Protein AF-A0A820I1Z6-F1 (afdb_monomer_lite)

Secondary structure (DSSP, 8-state):
---TTS-S-STT--TTB--HHHHHTS-HHHHHHHTTT-B-HHHHIIIIIII---SBTTB-----HHHHHHHHHHHHHHHHHHTT-HHHHHHHHHHHHHHHHHHHHHHHHHHHTSTTHHHHHIIIII---TTGGGSHHHHHHHHHHHHHHTTTTSSHHHHHHHTS-TTS-HHHHHHHHHHHHHHHHHHH-

Foldseek 3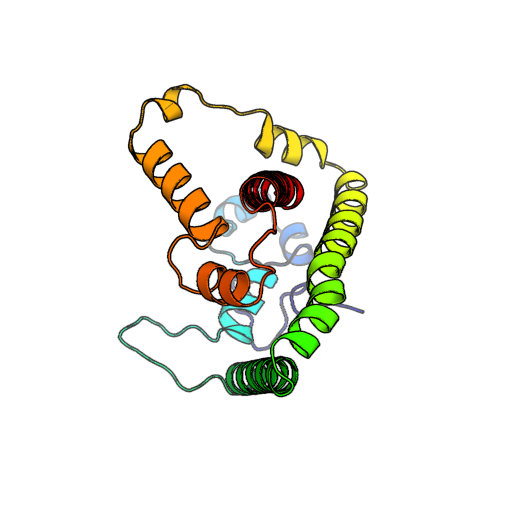Di:
DDDQLQDQDDPQHDPLEDHPVNLVPDDPVVNVVSVVRHDYSNRSCVDRPVVVDDPDPVDDDDDDVVVVVVVVVVVVVVCVQPVVHPVSVVVVCVCVVVVVVVVLVVVVVVLVPDPCSVVVVCVVPVPDPVVCVVDVVVVVVVVVCLCVLLVPPVCPVVVVVVPDDPPDDVVVVVVVSSVCSVVVVVSND

Sequence (189 aa):
MIVPWSTCGNWWNTALCTDQATLANLSRTDLALMKNMTSSPSEEYFYRRVLQISSGVDNVDGIVTHLVVALAVAWLICFLALSKGVQSLGKIAYFTALFPYVMLTVLIIRGATLSGAIEGVKFYMGTVNLTVLKSPSVWKEACTQVFYALSCCSGGLIAMASFNDFNNNVYRDTISICLVTWFTSIFGG

Radius of gyration: 22.89 Å; chains: 1; bounding box: 53×45×59 Å

Structure (mmCIF, N/CA/C/O backbone):
data_AF-A0A820I1Z6-F1
#
_entry.id   AF-A0A820I1Z6-F1
#
loop_
_atom_site.group_PDB
_atom_site.id
_atom_site.type_symbol
_atom_site.label_atom_id
_atom_site.label_alt_id
_atom_site.label_comp_id
_atom_site.label_asym_id
_atom_site.label_entity_id
_atom_site.label_seq_id
_atom_site.pdbx_PDB_ins_code
_atom_site.Cartn_x
_atom_site.Cartn_y
_atom_site.Cartn_z
_atom_site.occupancy
_atom_site.B_iso_or_equiv
_atom_site.auth_seq_id
_atom_site.auth_comp_id
_atom_site.auth_asym_id
_atom_site.auth_atom_id
_atom_site.pdbx_PDB_model_num
ATOM 1 N N . MET A 1 1 ? 8.414 -21.431 -13.990 1.00 57.34 1 MET A N 1
ATOM 2 C CA . MET A 1 1 ? 7.243 -20.639 -14.422 1.00 57.34 1 MET A CA 1
ATOM 3 C C . MET A 1 1 ? 7.730 -19.220 -14.654 1.00 57.34 1 MET A C 1
ATOM 5 O O . MET A 1 1 ? 8.322 -18.663 -13.740 1.00 57.34 1 MET A O 1
ATOM 9 N N . ILE A 1 2 ? 7.608 -18.697 -15.873 1.00 82.50 2 ILE A N 1
ATOM 10 C CA . ILE A 1 2 ? 8.100 -17.358 -16.235 1.00 82.50 2 ILE A CA 1
ATOM 11 C C . ILE A 1 2 ? 6.938 -16.377 -16.057 1.00 82.50 2 ILE A C 1
ATOM 13 O O . ILE A 1 2 ? 5.835 -16.653 -16.525 1.00 82.50 2 ILE A O 1
ATOM 17 N N . VAL A 1 3 ? 7.161 -15.270 -15.346 1.00 89.69 3 VAL A N 1
ATOM 18 C CA . VAL A 1 3 ? 6.132 -14.238 -15.140 1.00 89.69 3 VAL A CA 1
ATOM 19 C C . VAL A 1 3 ? 6.038 -13.323 -16.368 1.00 89.69 3 VAL A C 1
ATOM 21 O O . VAL A 1 3 ? 7.070 -13.022 -16.973 1.00 89.69 3 VAL A O 1
ATOM 24 N N . PRO A 1 4 ? 4.843 -12.841 -16.751 1.00 88.75 4 PRO A N 1
ATOM 25 C CA . PRO A 1 4 ? 4.652 -12.123 -18.017 1.00 88.75 4 PRO A CA 1
ATOM 26 C C . PRO A 1 4 ? 5.378 -10.770 -18.087 1.00 88.75 4 PRO A C 1
ATOM 28 O O . PRO A 1 4 ? 5.639 -10.276 -19.176 1.00 88.75 4 PRO A O 1
ATOM 31 N N . TRP A 1 5 ? 5.759 -10.196 -16.944 1.00 90.94 5 TRP A N 1
ATOM 32 C CA . TRP A 1 5 ? 6.527 -8.950 -16.840 1.00 90.94 5 TRP A CA 1
ATOM 33 C C . TRP A 1 5 ? 8.049 -9.152 -16.739 1.00 90.94 5 TRP A C 1
ATOM 35 O O . TRP A 1 5 ? 8.764 -8.226 -16.366 1.00 90.94 5 TRP A O 1
ATOM 45 N N . SER A 1 6 ? 8.556 -10.359 -17.012 1.00 89.06 6 SER A N 1
ATOM 46 C CA . SER A 1 6 ? 10.002 -10.646 -16.960 1.00 89.06 6 SER A CA 1
ATOM 47 C C 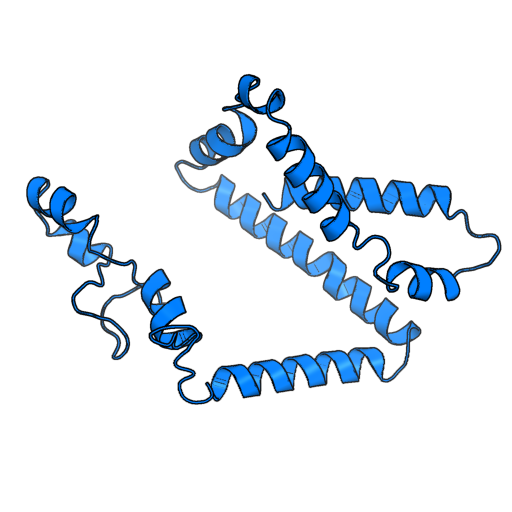. SER A 1 6 ? 10.709 -10.611 -18.315 1.00 89.06 6 SER A C 1
ATOM 49 O O . SER A 1 6 ? 11.935 -10.594 -18.339 1.00 89.06 6 SER A O 1
ATOM 51 N N . THR A 1 7 ? 9.969 -10.606 -19.428 1.00 88.62 7 THR A N 1
ATOM 52 C CA . THR A 1 7 ? 10.532 -10.727 -20.785 1.00 88.62 7 THR A CA 1
ATOM 53 C C . THR A 1 7 ? 9.914 -9.719 -21.747 1.00 88.62 7 THR A C 1
ATOM 55 O O . THR A 1 7 ? 8.736 -9.373 -21.623 1.00 88.62 7 THR A O 1
ATOM 58 N N . CYS A 1 8 ? 10.714 -9.268 -22.715 1.00 84.62 8 CYS A N 1
ATOM 59 C CA . CYS A 1 8 ? 10.267 -8.457 -23.844 1.00 84.62 8 CYS A CA 1
ATOM 60 C C . CYS A 1 8 ? 10.014 -9.382 -25.038 1.00 84.62 8 CYS A C 1
ATOM 62 O O . CYS A 1 8 ? 10.940 -9.856 -25.685 1.00 84.62 8 CYS A O 1
ATOM 64 N N . GLY A 1 9 ? 8.751 -9.697 -25.301 1.00 85.62 9 GLY A N 1
ATOM 65 C CA . GLY A 1 9 ? 8.378 -10.625 -26.379 1.00 85.62 9 GLY A CA 1
ATOM 66 C C . GLY A 1 9 ? 6.879 -10.865 -26.495 1.00 85.62 9 GLY A C 1
ATOM 67 O O . GLY A 1 9 ? 6.436 -11.770 -27.198 1.00 85.62 9 GLY A O 1
ATOM 68 N N . ASN A 1 10 ? 6.088 -10.071 -25.779 1.00 91.06 10 ASN A N 1
ATOM 69 C CA . ASN A 1 10 ? 4.646 -10.175 -25.789 1.00 91.06 10 ASN A CA 1
ATOM 70 C C . ASN A 1 10 ? 4.061 -9.189 -26.798 1.00 91.06 10 ASN A C 1
ATOM 72 O O . ASN A 1 10 ? 4.661 -8.165 -27.112 1.00 91.06 10 ASN A O 1
ATOM 76 N N . TRP A 1 11 ? 2.836 -9.451 -27.247 1.00 91.06 11 TRP A N 1
ATOM 77 C CA . TRP A 1 11 ? 2.142 -8.617 -28.235 1.00 91.06 11 TRP A CA 1
ATOM 78 C C . TRP A 1 11 ? 1.863 -7.177 -27.769 1.00 91.06 11 TRP A C 1
ATOM 80 O O . TRP A 1 11 ? 1.550 -6.322 -28.590 1.00 91.06 11 TRP A O 1
ATOM 90 N N . TRP A 1 12 ? 1.955 -6.900 -26.465 1.00 91.69 12 TRP A N 1
ATOM 91 C CA . TRP A 1 12 ? 1.810 -5.555 -25.899 1.00 91.69 12 TRP A CA 1
ATOM 92 C C . TRP A 1 12 ? 3.134 -4.793 -25.776 1.00 91.69 12 TRP A C 1
ATOM 94 O O . TRP A 1 12 ? 3.107 -3.607 -25.443 1.00 91.69 12 TRP A O 1
ATOM 104 N N . ASN A 1 13 ? 4.277 -5.458 -25.979 1.00 93.31 13 ASN A N 1
ATOM 105 C CA . ASN A 1 13 ? 5.580 -4.825 -25.839 1.00 93.31 13 ASN A CA 1
ATOM 106 C C . ASN A 1 13 ? 5.945 -4.004 -27.077 1.00 93.31 13 ASN A C 1
ATOM 108 O O . ASN A 1 13 ? 5.591 -4.365 -28.199 1.00 93.31 13 ASN A O 1
ATOM 112 N N . THR A 1 14 ? 6.686 -2.915 -26.881 1.00 89.94 14 THR A N 1
ATOM 113 C CA . THR A 1 14 ? 7.261 -2.153 -27.996 1.00 89.94 14 THR A CA 1
ATOM 114 C C . THR A 1 14 ? 8.689 -2.576 -28.304 1.00 89.94 14 THR A C 1
ATOM 116 O O . THR A 1 14 ? 9.333 -3.286 -27.535 1.00 89.94 14 THR A O 1
ATOM 119 N N . ALA A 1 15 ? 9.219 -2.072 -29.421 1.00 85.56 15 ALA A N 1
ATOM 120 C CA . ALA A 1 15 ? 10.629 -2.217 -29.774 1.00 85.56 15 ALA A CA 1
ATOM 121 C C . ALA A 1 15 ? 11.590 -1.530 -28.778 1.00 85.56 15 ALA A C 1
ATOM 123 O O . ALA A 1 15 ? 12.787 -1.790 -28.822 1.00 85.56 15 ALA A O 1
ATOM 124 N N . LEU A 1 16 ? 11.080 -0.656 -27.898 1.00 85.12 16 LEU A N 1
ATOM 125 C CA . LEU A 1 16 ? 11.858 0.029 -26.858 1.00 85.12 16 LEU A CA 1
ATOM 126 C C . LEU A 1 16 ? 11.931 -0.767 -25.544 1.00 85.12 16 LEU A C 1
ATOM 128 O O . LEU A 1 16 ? 12.619 -0.347 -24.612 1.00 85.12 16 LEU A O 1
ATOM 132 N N . CYS A 1 17 ? 11.236 -1.903 -25.457 1.00 87.50 17 CYS A N 1
ATOM 133 C CA . CYS A 1 17 ? 11.323 -2.807 -24.320 1.00 87.50 17 CYS A CA 1
ATOM 134 C C . CYS A 1 17 ? 12.703 -3.466 -24.284 1.00 87.50 17 CYS A C 1
ATOM 136 O O . CYS A 1 17 ? 13.102 -4.121 -25.249 1.00 87.50 17 CYS A O 1
ATOM 138 N N . THR A 1 18 ? 13.410 -3.347 -23.161 1.00 85.81 18 THR A N 1
ATOM 139 C CA . THR A 1 18 ? 14.684 -4.043 -22.954 1.00 85.81 18 THR A CA 1
ATOM 140 C C . THR A 1 18 ? 14.628 -4.947 -21.734 1.00 85.81 18 THR A C 1
ATOM 142 O O . THR A 1 18 ? 14.301 -4.523 -20.627 1.00 85.81 18 THR A O 1
ATOM 145 N N . ASP A 1 19 ? 14.954 -6.224 -21.930 1.00 82.12 19 ASP A N 1
ATOM 146 C CA . ASP A 1 19 ? 15.134 -7.176 -20.837 1.00 82.12 19 ASP A CA 1
ATOM 147 C C . ASP A 1 19 ? 16.623 -7.395 -20.524 1.00 82.12 19 ASP A C 1
ATOM 149 O O . ASP A 1 19 ? 17.521 -6.955 -21.248 1.00 82.12 19 ASP A O 1
ATOM 153 N N . GLN A 1 20 ? 16.896 -8.084 -19.416 1.00 74.62 20 GLN A N 1
ATOM 154 C CA . GLN A 1 20 ? 18.260 -8.316 -18.936 1.00 74.62 20 GLN A CA 1
ATOM 155 C C . GLN A 1 20 ? 19.131 -9.069 -19.957 1.00 74.62 20 GLN A C 1
ATOM 157 O O . GLN A 1 20 ? 20.341 -8.848 -20.011 1.00 74.62 20 GLN A O 1
ATOM 162 N N . ALA A 1 21 ? 18.531 -9.939 -20.773 1.00 73.38 21 ALA A N 1
ATOM 163 C CA . ALA A 1 21 ? 19.234 -10.680 -21.817 1.00 73.38 21 ALA A CA 1
ATOM 164 C C . ALA A 1 21 ? 19.627 -9.767 -22.988 1.00 73.38 21 ALA A C 1
ATOM 166 O O . ALA A 1 21 ? 20.742 -9.856 -23.497 1.00 73.38 21 ALA A O 1
ATOM 167 N N . THR A 1 22 ? 18.744 -8.845 -23.371 1.00 72.38 22 THR A N 1
ATOM 168 C CA . THR A 1 22 ? 18.999 -7.858 -24.425 1.00 72.38 22 THR A CA 1
ATOM 169 C C . THR A 1 22 ? 20.069 -6.852 -23.988 1.00 72.38 22 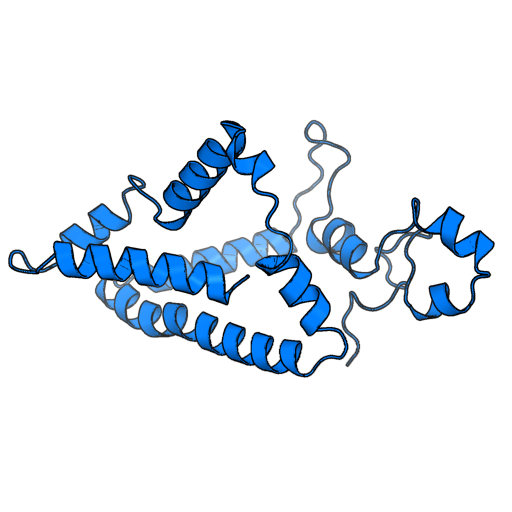THR A C 1
ATOM 171 O O . THR A 1 22 ? 20.978 -6.536 -24.755 1.00 72.38 22 THR A O 1
ATOM 174 N N . LEU A 1 23 ? 20.025 -6.411 -22.725 1.00 73.38 23 LEU A N 1
ATOM 175 C CA . LEU A 1 23 ? 21.011 -5.495 -22.137 1.00 73.38 23 LEU A CA 1
ATOM 176 C C . LEU A 1 23 ? 22.419 -6.103 -22.048 1.00 73.38 23 LEU A C 1
ATOM 178 O O . LEU A 1 23 ? 23.404 -5.380 -22.184 1.00 73.38 23 LEU A O 1
ATOM 182 N N . ALA A 1 24 ? 22.528 -7.420 -21.855 1.00 71.31 24 ALA A N 1
ATOM 183 C CA . ALA A 1 24 ? 23.813 -8.116 -21.770 1.00 71.31 24 ALA A CA 1
ATOM 184 C C . ALA A 1 24 ? 24.575 -8.181 -23.110 1.00 71.31 24 ALA A C 1
ATOM 186 O O . ALA A 1 24 ? 25.791 -8.366 -23.104 1.00 71.31 24 ALA A O 1
ATOM 187 N N . ASN A 1 25 ? 23.882 -8.002 -24.240 1.00 73.50 25 ASN A N 1
ATOM 188 C CA . ASN A 1 25 ? 24.462 -8.078 -25.586 1.00 73.50 25 ASN A CA 1
ATOM 189 C C . ASN A 1 25 ? 24.874 -6.708 -26.161 1.00 73.50 25 ASN A C 1
ATOM 191 O O . ASN A 1 25 ? 25.412 -6.648 -27.266 1.00 73.50 25 ASN A O 1
ATOM 195 N N . LEU A 1 26 ? 24.624 -5.609 -25.440 1.00 75.81 26 LEU A N 1
ATOM 196 C CA . LEU A 1 26 ? 24.917 -4.245 -25.888 1.00 75.81 26 LEU A CA 1
ATOM 197 C C . LEU A 1 26 ? 26.316 -3.781 -25.453 1.00 75.81 26 LEU A C 1
ATOM 199 O O . LEU A 1 26 ? 26.800 -4.109 -24.368 1.00 75.81 26 LEU A O 1
ATOM 203 N N . SER A 1 27 ? 26.965 -2.962 -26.288 1.00 76.56 27 SER A N 1
ATOM 204 C CA . SER A 1 27 ? 28.218 -2.296 -25.918 1.00 76.56 27 SER A CA 1
ATOM 205 C C . SER A 1 27 ? 27.967 -1.230 -24.834 1.00 76.56 27 SER A C 1
ATOM 207 O O . SER A 1 27 ? 26.880 -0.653 -24.744 1.00 76.56 27 SER A O 1
ATOM 209 N N . ARG A 1 28 ? 28.969 -0.922 -23.991 1.00 67.75 28 ARG A N 1
ATOM 210 C CA . ARG A 1 28 ? 28.813 0.058 -22.889 1.00 67.75 28 ARG A CA 1
ATOM 211 C C . ARG A 1 28 ? 28.431 1.465 -23.367 1.00 67.75 28 ARG A C 1
ATOM 213 O O . ARG A 1 28 ? 27.792 2.196 -22.615 1.00 67.75 28 ARG A O 1
ATOM 220 N N . THR A 1 29 ? 28.832 1.850 -24.578 1.00 70.25 29 THR A N 1
ATOM 221 C CA . THR A 1 29 ? 28.512 3.157 -25.171 1.00 70.25 29 THR A CA 1
ATOM 222 C C . THR A 1 29 ? 27.071 3.216 -25.668 1.00 70.25 29 THR A C 1
ATOM 224 O O . THR A 1 29 ? 26.393 4.213 -25.430 1.00 70.25 29 THR A O 1
ATOM 227 N N . ASP A 1 30 ? 26.571 2.129 -26.260 1.00 68.88 30 ASP A N 1
ATOM 228 C CA . ASP A 1 30 ? 25.183 2.043 -26.735 1.00 68.88 30 ASP A CA 1
ATOM 229 C C . ASP A 1 30 ? 24.198 1.958 -25.561 1.00 68.88 30 ASP A C 1
ATOM 231 O O . ASP A 1 30 ? 23.138 2.581 -25.580 1.00 68.88 30 ASP A O 1
ATOM 235 N N . LEU A 1 31 ? 24.588 1.278 -24.477 1.00 72.56 31 LEU A N 1
ATOM 236 C CA . LEU A 1 31 ? 23.796 1.174 -23.251 1.00 72.56 31 LEU A CA 1
ATOM 237 C C . LEU A 1 31 ? 23.477 2.546 -22.631 1.00 72.56 31 LEU A C 1
ATOM 239 O O . LEU A 1 31 ? 22.359 2.773 -22.168 1.00 72.56 31 LEU A O 1
ATOM 243 N N . ALA A 1 32 ? 24.443 3.470 -22.622 1.00 67.50 32 ALA A N 1
ATOM 244 C CA . ALA A 1 32 ? 24.262 4.805 -22.052 1.00 67.50 32 ALA A CA 1
ATOM 245 C C . ALA A 1 32 ? 23.282 5.664 -22.869 1.00 67.50 32 ALA A C 1
ATOM 247 O O . ALA A 1 32 ? 22.519 6.438 -22.292 1.00 67.50 32 ALA A O 1
ATOM 248 N N . LEU A 1 33 ? 23.276 5.500 -24.194 1.00 70.69 33 LEU A N 1
ATOM 249 C CA . LEU A 1 33 ? 22.381 6.217 -25.098 1.00 70.69 33 LEU A CA 1
ATOM 250 C C . LEU A 1 33 ? 20.960 5.631 -25.071 1.00 70.69 33 LEU A C 1
ATOM 252 O O . LEU A 1 33 ? 19.982 6.375 -25.110 1.00 70.69 33 LEU A O 1
ATOM 256 N N . MET A 1 34 ? 20.835 4.309 -24.930 1.00 68.81 34 MET A N 1
ATOM 257 C CA . MET A 1 34 ? 19.543 3.620 -24.889 1.00 68.81 34 MET A CA 1
ATOM 258 C C . MET A 1 34 ? 18.813 3.764 -23.547 1.00 68.81 34 MET A C 1
ATOM 260 O O . MET A 1 34 ? 17.588 3.831 -23.544 1.00 68.81 34 MET A O 1
ATOM 264 N N . LYS A 1 35 ? 19.521 3.905 -22.416 1.00 69.38 35 LYS A N 1
ATOM 265 C CA . LYS A 1 35 ? 18.912 3.954 -21.070 1.00 69.38 35 LYS A CA 1
ATOM 266 C C . LYS A 1 35 ? 17.830 5.032 -20.891 1.00 69.38 35 LYS A C 1
ATOM 268 O O . LYS A 1 35 ? 16.917 4.834 -20.099 1.00 69.38 35 LYS A O 1
ATOM 273 N N . ASN A 1 36 ? 17.914 6.146 -21.620 1.00 70.06 36 ASN A N 1
ATOM 274 C CA . ASN A 1 36 ? 16.929 7.234 -21.545 1.00 70.06 36 ASN A CA 1
ATOM 275 C C . ASN A 1 36 ? 15.719 7.048 -22.478 1.00 70.06 36 ASN A C 1
ATOM 277 O O . ASN A 1 36 ? 14.772 7.824 -22.398 1.00 70.06 36 ASN A O 1
ATOM 281 N N . MET A 1 37 ? 15.757 6.060 -23.375 1.00 74.38 37 MET A N 1
ATOM 282 C CA . MET A 1 37 ? 14.708 5.794 -24.369 1.00 74.38 37 MET A CA 1
ATOM 283 C C . MET A 1 37 ? 14.050 4.421 -24.193 1.00 74.38 37 MET A C 1
ATOM 285 O O . MET A 1 37 ? 13.044 4.143 -24.840 1.00 74.38 37 MET A O 1
ATOM 289 N N . THR A 1 38 ? 14.618 3.558 -23.351 1.00 82.56 38 THR A N 1
ATOM 290 C CA . THR A 1 38 ? 14.142 2.189 -23.136 1.00 82.56 38 THR A CA 1
ATOM 291 C C . THR A 1 38 ? 13.263 2.072 -21.902 1.00 82.56 38 THR A C 1
ATOM 293 O O . THR A 1 38 ? 13.575 2.664 -20.869 1.00 82.56 38 THR A O 1
ATOM 296 N N . SER A 1 39 ? 12.238 1.227 -21.982 1.00 86.88 39 SER A N 1
ATOM 297 C CA . SER A 1 39 ? 11.351 0.898 -20.862 1.00 86.88 39 SER A CA 1
ATOM 298 C C . SER A 1 39 ? 11.573 -0.536 -20.391 1.00 86.88 39 SER A C 1
ATOM 300 O O . SER A 1 39 ? 11.905 -1.427 -21.178 1.00 86.88 39 SER A O 1
ATOM 302 N N . SER A 1 40 ? 11.367 -0.772 -19.093 1.00 90.31 40 SER A N 1
ATOM 303 C CA . SER A 1 40 ? 11.487 -2.123 -18.532 1.00 90.31 40 SER A CA 1
ATOM 304 C C . SER A 1 40 ? 10.291 -3.011 -18.924 1.00 90.31 40 SER A C 1
ATOM 306 O O . SER A 1 40 ? 9.184 -2.498 -19.129 1.00 90.31 40 SER A O 1
ATOM 308 N N . PRO A 1 41 ? 10.441 -4.352 -18.959 1.00 91.31 41 PRO A N 1
ATOM 309 C CA . PRO A 1 41 ? 9.340 -5.243 -19.326 1.00 91.31 41 PRO A CA 1
ATOM 310 C C . PRO A 1 41 ? 8.161 -5.143 -18.345 1.00 91.31 41 PRO A C 1
ATOM 312 O O . PRO A 1 41 ? 7.003 -5.279 -18.741 1.00 91.31 41 PRO A O 1
ATOM 315 N N . SER A 1 42 ? 8.440 -4.860 -17.067 1.00 92.69 42 SER A N 1
ATOM 316 C CA . SER A 1 42 ? 7.431 -4.645 -16.026 1.00 92.69 42 SER A CA 1
ATOM 317 C C . SER A 1 42 ? 6.688 -3.326 -16.141 1.00 92.69 42 SER A C 1
ATOM 319 O O . SER A 1 42 ? 5.485 -3.282 -15.891 1.00 92.69 42 SER A O 1
ATOM 321 N N . GLU A 1 43 ? 7.384 -2.270 -16.546 1.00 92.25 43 GLU A N 1
ATOM 322 C CA . GLU A 1 43 ? 6.782 -0.966 -16.793 1.00 92.25 43 GLU A CA 1
ATOM 323 C C . GLU A 1 43 ? 5.826 -1.038 -17.986 1.00 92.25 43 GLU A C 1
ATOM 325 O O . GLU A 1 43 ? 4.659 -0.668 -17.864 1.00 92.25 43 GLU A O 1
ATOM 330 N N . GLU A 1 44 ? 6.264 -1.616 -19.108 1.00 93.62 44 GLU A N 1
ATOM 331 C CA . GLU A 1 44 ? 5.383 -1.798 -20.262 1.00 93.62 44 GLU A CA 1
ATOM 332 C C . GLU A 1 44 ? 4.213 -2.736 -19.964 1.00 93.62 44 GLU A C 1
ATOM 334 O O . GLU A 1 44 ? 3.088 -2.474 -20.392 1.00 93.62 44 GLU A O 1
ATOM 339 N N . TYR A 1 45 ? 4.439 -3.808 -19.200 1.00 94.25 45 TYR A N 1
ATOM 340 C CA . TYR A 1 45 ? 3.353 -4.677 -18.759 1.00 94.25 45 TYR A CA 1
ATOM 341 C C . TYR A 1 45 ? 2.299 -3.893 -17.960 1.00 94.25 45 TYR A C 1
ATOM 343 O O . TYR A 1 45 ? 1.102 -4.022 -18.220 1.00 94.25 45 TYR A O 1
ATOM 351 N N . PHE A 1 46 ? 2.716 -3.032 -17.032 1.00 94.94 46 PHE A N 1
ATOM 352 C CA . PHE A 1 46 ? 1.786 -2.229 -16.245 1.00 94.94 46 PHE A CA 1
ATOM 353 C C . PHE A 1 46 ? 1.036 -1.198 -17.103 1.00 94.94 46 PHE A C 1
ATOM 355 O O . PHE A 1 46 ? -0.195 -1.191 -17.116 1.00 94.94 46 PHE A O 1
ATOM 362 N N . TYR A 1 47 ? 1.744 -0.374 -17.877 1.00 93.50 47 TYR A N 1
ATOM 363 C CA . TYR A 1 47 ? 1.117 0.727 -18.617 1.00 93.50 47 TYR A CA 1
ATOM 364 C C . TYR A 1 47 ? 0.355 0.281 -19.870 1.00 93.50 47 TYR A C 1
ATOM 366 O O . TYR A 1 47 ? -0.733 0.791 -20.140 1.00 93.50 47 TYR A O 1
ATOM 374 N N . ARG A 1 48 ? 0.885 -0.685 -20.631 1.00 92.69 48 ARG A N 1
ATOM 375 C CA . ARG A 1 48 ? 0.304 -1.098 -21.922 1.00 92.69 48 ARG A CA 1
ATOM 376 C C . ARG A 1 48 ? -0.639 -2.284 -21.806 1.00 92.69 48 ARG A C 1
ATOM 378 O O . ARG A 1 48 ? -1.628 -2.330 -22.530 1.00 92.69 48 ARG A O 1
ATOM 385 N N . ARG A 1 49 ? -0.360 -3.249 -20.920 1.00 93.50 49 ARG A N 1
ATOM 386 C CA . ARG A 1 49 ? -1.196 -4.454 -20.783 1.00 93.50 49 ARG A CA 1
ATOM 387 C C . ARG A 1 49 ? -2.240 -4.334 -19.681 1.00 93.50 49 ARG A C 1
ATOM 389 O O . ARG A 1 49 ? -3.395 -4.678 -19.928 1.00 93.50 49 ARG A O 1
ATOM 396 N N . VAL A 1 50 ? -1.846 -3.898 -18.484 1.00 94.56 50 VAL A N 1
ATOM 397 C CA . VAL A 1 50 ? -2.763 -3.813 -17.336 1.00 94.56 50 VAL A CA 1
ATOM 398 C C . VAL A 1 50 ? -3.656 -2.583 -17.449 1.00 94.56 50 VAL A C 1
ATOM 400 O O . VAL A 1 50 ? -4.875 -2.744 -17.455 1.00 94.56 50 VAL A O 1
ATOM 403 N N . LEU A 1 51 ? -3.055 -1.394 -17.554 1.00 93.12 51 LEU A N 1
ATOM 404 C CA . LEU A 1 51 ? -3.776 -0.120 -17.574 1.00 93.12 51 LEU A CA 1
ATOM 405 C C . LEU A 1 51 ? -4.365 0.229 -18.941 1.00 93.12 51 LEU A C 1
ATOM 407 O O . LEU A 1 51 ? -5.450 0.793 -18.974 1.00 93.12 51 LEU A O 1
ATOM 411 N N . GLN A 1 52 ? -3.670 -0.098 -20.037 1.00 92.88 52 GLN A N 1
ATOM 412 C CA . GLN A 1 52 ? -4.024 0.355 -21.392 1.00 92.88 52 GLN A CA 1
ATOM 413 C C . GLN A 1 52 ? -4.192 1.883 -21.447 1.00 92.88 52 GLN A C 1
ATOM 415 O O . GLN A 1 52 ? -5.243 2.395 -21.820 1.00 92.88 52 GLN A O 1
ATOM 420 N N . ILE A 1 53 ? -3.158 2.605 -21.002 1.00 91.00 53 ILE A N 1
ATOM 421 C CA . ILE A 1 53 ? -3.208 4.063 -20.858 1.00 91.00 53 ILE A CA 1
ATOM 422 C C . ILE A 1 53 ? -3.455 4.760 -22.206 1.00 91.00 53 ILE A C 1
ATOM 424 O O . ILE A 1 53 ? -2.822 4.422 -23.209 1.00 91.00 53 ILE A O 1
ATOM 428 N N . SER A 1 54 ? -4.367 5.733 -22.215 1.00 91.75 54 SER A N 1
ATOM 429 C CA . SER A 1 54 ? -4.663 6.548 -23.394 1.00 91.75 54 SER A CA 1
ATOM 430 C C . SER A 1 54 ? -3.613 7.646 -23.605 1.00 91.75 54 SER A C 1
ATOM 432 O O . SER A 1 54 ? -2.727 7.870 -22.777 1.00 91.75 54 SER A O 1
ATOM 434 N N . SER A 1 55 ? -3.703 8.352 -24.735 1.00 88.19 55 SER A N 1
ATOM 435 C CA . SER A 1 55 ? -2.754 9.415 -25.104 1.00 88.19 55 SER A CA 1
ATOM 436 C C . SER A 1 55 ? -2.813 10.654 -24.200 1.00 88.19 55 SER A C 1
ATOM 438 O O . SER A 1 55 ? -1.850 11.418 -24.151 1.00 88.19 55 SER A O 1
ATOM 440 N N . GLY A 1 56 ? -3.916 10.860 -23.479 1.00 89.12 56 GLY A N 1
ATOM 441 C CA . GLY A 1 56 ? -4.101 11.989 -22.574 1.00 89.12 56 GLY A CA 1
ATOM 442 C C . GLY A 1 56 ? -5.477 11.989 -21.915 1.00 89.12 56 GLY A C 1
ATOM 443 O O . GLY A 1 56 ? -6.355 11.216 -22.287 1.00 89.12 56 GLY A O 1
ATOM 444 N N . VAL A 1 57 ? -5.670 12.882 -20.942 1.00 88.06 57 VAL A N 1
ATOM 445 C CA . VAL A 1 57 ? -6.935 13.002 -20.192 1.00 88.06 57 VAL A CA 1
ATOM 446 C C . VAL A 1 57 ? -8.119 13.396 -21.082 1.00 88.06 57 VAL A C 1
ATOM 448 O O . VAL A 1 57 ? -9.242 12.972 -20.828 1.00 88.06 57 VAL A O 1
ATOM 451 N N . ASP A 1 58 ? -7.853 14.152 -22.150 1.00 92.62 58 ASP A N 1
ATOM 452 C CA . ASP A 1 58 ? -8.867 14.605 -23.108 1.00 92.62 58 ASP A CA 1
ATOM 453 C C . ASP A 1 58 ? -9.349 13.476 -24.033 1.00 92.62 58 ASP A C 1
ATOM 455 O O . ASP A 1 58 ? -10.435 13.555 -24.604 1.00 92.62 58 ASP A O 1
ATOM 459 N N . ASN A 1 59 ? -8.557 12.406 -24.159 1.00 88.69 59 ASN A N 1
ATOM 460 C CA . ASN A 1 59 ? -8.845 11.256 -25.006 1.00 88.69 59 ASN A CA 1
ATOM 461 C C . ASN A 1 59 ? -9.080 10.031 -24.125 1.00 88.69 59 ASN A C 1
ATOM 463 O O . ASN A 1 59 ? -8.155 9.285 -23.800 1.00 88.69 59 ASN A O 1
ATOM 467 N N . VAL A 1 60 ? -10.330 9.825 -23.725 1.00 85.94 60 VAL A N 1
ATOM 468 C CA . VAL A 1 60 ? -10.730 8.604 -23.025 1.00 85.94 60 VAL A CA 1
ATOM 469 C C . VAL A 1 60 ? -10.949 7.512 -24.071 1.00 85.94 60 VAL A C 1
ATOM 471 O O . VAL A 1 60 ? -11.921 7.551 -24.824 1.00 85.94 60 VAL A O 1
ATOM 474 N N . ASP A 1 61 ? -10.018 6.561 -24.132 1.00 86.12 61 ASP A N 1
ATOM 475 C CA . ASP A 1 61 ? -10.164 5.346 -24.936 1.00 86.12 61 ASP A CA 1
ATOM 476 C C . ASP A 1 61 ? -11.239 4.410 -24.342 1.00 86.12 61 ASP A C 1
ATOM 478 O O . ASP A 1 61 ? -11.910 4.713 -23.352 1.00 86.12 61 ASP A O 1
ATOM 482 N N . GLY A 1 62 ? -11.445 3.254 -24.973 1.00 87.56 62 GLY A N 1
ATOM 483 C CA . GLY A 1 62 ? -12.440 2.273 -24.546 1.00 87.56 62 GLY A CA 1
ATOM 484 C C . GLY A 1 62 ? -12.256 1.743 -23.115 1.00 87.56 62 GLY A C 1
ATOM 485 O O . GLY A 1 62 ? -11.215 1.873 -22.474 1.00 87.56 62 GLY A O 1
ATOM 486 N N . ILE A 1 63 ? -13.297 1.075 -22.619 1.00 91.62 63 ILE A N 1
ATOM 487 C CA . ILE A 1 63 ? -13.308 0.492 -21.276 1.00 91.62 63 ILE A CA 1
ATOM 488 C C . ILE A 1 63 ? -12.455 -0.782 -21.231 1.00 91.62 63 ILE A C 1
ATOM 490 O O . ILE A 1 63 ? -12.660 -1.733 -21.990 1.00 91.62 63 ILE A O 1
ATOM 494 N N . VAL A 1 64 ? -11.550 -0.842 -20.257 1.00 94.50 64 VAL A N 1
ATOM 495 C CA . VAL A 1 64 ? -10.686 -2.000 -20.016 1.00 94.50 64 VAL A CA 1
ATOM 496 C C . VAL A 1 64 ? -11.458 -3.101 -19.279 1.00 94.50 64 VAL A C 1
ATOM 498 O O . VAL A 1 64 ? -11.564 -3.114 -18.051 1.00 94.50 64 VAL A O 1
ATOM 501 N N . THR A 1 65 ? -12.009 -4.050 -20.038 1.00 94.75 65 THR A N 1
ATOM 502 C CA . THR A 1 65 ? -12.942 -5.076 -19.527 1.00 94.75 65 THR A CA 1
ATOM 503 C C . THR A 1 65 ? -12.393 -5.881 -18.342 1.00 94.75 65 THR A C 1
ATOM 505 O O . THR A 1 65 ? -13.121 -6.120 -17.379 1.00 94.75 65 THR A O 1
ATOM 508 N N . HIS A 1 66 ? -11.114 -6.282 -18.351 1.00 95.25 66 HIS A N 1
ATOM 509 C CA . HIS A 1 66 ? -10.545 -7.059 -17.237 1.00 95.25 66 HIS A CA 1
ATOM 510 C C . HIS A 1 66 ? -10.452 -6.255 -15.936 1.00 95.25 66 HIS A C 1
ATOM 512 O O . HIS A 1 66 ? -10.650 -6.828 -14.866 1.00 95.25 66 HIS A O 1
ATOM 518 N N . LEU A 1 67 ? -10.211 -4.941 -16.010 1.00 96.19 67 LEU A N 1
ATOM 519 C CA . LEU A 1 67 ? -10.230 -4.063 -14.836 1.00 96.19 67 LEU A CA 1
ATOM 520 C C . LEU A 1 67 ? -11.653 -3.876 -14.308 1.00 96.19 67 LEU A C 1
ATOM 522 O O . LEU A 1 67 ? -11.853 -3.898 -13.098 1.00 96.19 67 LEU A O 1
ATOM 526 N N . VAL A 1 68 ? -12.649 -3.767 -15.194 1.00 96.69 68 VAL A N 1
ATOM 527 C CA . VAL A 1 68 ? -14.063 -3.696 -14.789 1.00 96.69 68 VAL A CA 1
ATOM 528 C C . VAL A 1 68 ? -14.496 -4.965 -14.068 1.00 96.69 68 VAL A C 1
ATOM 530 O O . VAL A 1 68 ? -15.116 -4.883 -13.011 1.00 96.69 68 VAL A O 1
ATOM 533 N N . VAL A 1 69 ? -14.140 -6.139 -14.594 1.00 97.62 69 VAL A N 1
ATOM 534 C CA . VAL A 1 69 ? -14.441 -7.416 -13.932 1.00 97.62 69 VAL A CA 1
ATOM 535 C C . VAL A 1 69 ? -13.727 -7.505 -12.582 1.00 97.62 69 VAL A C 1
ATOM 537 O O . VAL A 1 69 ? -14.357 -7.865 -11.591 1.00 97.62 69 VAL A O 1
ATOM 540 N N . ALA A 1 70 ? -12.446 -7.128 -12.505 1.00 97.31 70 ALA A N 1
ATOM 541 C CA . ALA A 1 70 ? -11.708 -7.105 -11.242 1.00 97.31 70 ALA A CA 1
ATOM 542 C C . ALA A 1 70 ? -12.354 -6.161 -10.211 1.00 97.31 70 ALA A C 1
ATOM 544 O O . ALA A 1 70 ? -12.506 -6.528 -9.045 1.00 97.31 70 ALA A O 1
ATOM 545 N N . LEU A 1 71 ? -12.799 -4.980 -10.647 1.00 97.12 71 LEU A N 1
ATOM 546 C CA . LEU A 1 71 ? -13.511 -4.016 -9.812 1.00 97.12 71 LEU A CA 1
ATOM 547 C C . LEU A 1 71 ? -14.865 -4.562 -9.340 1.00 97.12 71 LEU A C 1
ATOM 549 O O . LEU A 1 71 ? -15.195 -4.439 -8.163 1.00 97.12 71 LEU A O 1
ATOM 553 N N . ALA A 1 72 ? -15.631 -5.200 -10.227 1.00 97.94 72 ALA A N 1
ATOM 554 C CA . ALA A 1 72 ? -16.910 -5.816 -9.883 1.00 97.94 72 ALA A CA 1
ATOM 555 C C . ALA A 1 72 ? -16.739 -6.937 -8.844 1.00 97.94 72 ALA A C 1
ATOM 557 O O . ALA A 1 72 ? -17.502 -7.009 -7.881 1.00 97.94 72 ALA A O 1
ATOM 558 N N . VAL A 1 73 ? -15.703 -7.770 -8.990 1.00 98.06 73 VAL A N 1
ATOM 559 C CA . VAL A 1 73 ? -15.359 -8.809 -8.008 1.00 98.06 73 VAL A CA 1
ATOM 560 C C . VAL A 1 73 ? -14.955 -8.189 -6.668 1.00 98.06 73 VAL A C 1
ATOM 562 O O . VAL A 1 73 ? -15.429 -8.644 -5.629 1.00 98.06 73 VAL A O 1
ATOM 565 N N . ALA A 1 74 ? -14.139 -7.130 -6.665 1.00 96.69 74 ALA A N 1
ATOM 566 C CA . ALA A 1 74 ? -13.758 -6.433 -5.436 1.00 96.69 74 ALA A CA 1
ATOM 567 C C . ALA A 1 74 ? -14.982 -5.854 -4.702 1.00 96.69 74 ALA A C 1
ATOM 569 O O . ALA A 1 74 ? -15.131 -6.053 -3.497 1.00 96.69 74 ALA A O 1
ATOM 570 N N . TRP A 1 75 ? -15.904 -5.218 -5.430 1.00 96.88 75 TRP A N 1
ATOM 571 C CA . TRP A 1 75 ? -17.162 -4.719 -4.868 1.00 96.88 75 TRP A CA 1
ATOM 572 C C . TRP A 1 75 ? -18.055 -5.830 -4.328 1.00 96.88 75 TRP A C 1
ATOM 574 O O . TRP A 1 75 ? -18.630 -5.671 -3.252 1.00 96.88 75 TRP A O 1
ATOM 584 N N . LEU A 1 76 ? -18.145 -6.962 -5.028 1.00 96.38 76 LEU A N 1
ATOM 585 C CA . LEU A 1 76 ? -18.889 -8.122 -4.549 1.00 96.38 76 LEU A CA 1
ATOM 586 C C . LEU A 1 76 ? -18.305 -8.644 -3.230 1.00 96.38 76 LEU A C 1
ATOM 588 O O . LEU A 1 76 ? -19.058 -8.921 -2.300 1.00 96.38 76 LEU A O 1
ATOM 592 N N . ILE A 1 77 ? -16.978 -8.730 -3.114 1.00 93.38 77 ILE A N 1
ATOM 593 C CA . ILE A 1 77 ? -16.308 -9.137 -1.871 1.00 93.38 77 ILE A CA 1
ATOM 594 C C . ILE A 1 77 ? -16.609 -8.141 -0.744 1.00 93.38 77 ILE A C 1
ATOM 596 O O . ILE A 1 77 ? -17.003 -8.565 0.343 1.00 93.38 77 ILE A O 1
ATOM 600 N N . CYS A 1 78 ? -16.489 -6.832 -0.995 1.00 92.31 78 CYS A N 1
ATOM 601 C CA . CYS A 1 78 ? -16.834 -5.795 -0.017 1.00 92.31 78 CYS A CA 1
ATOM 602 C C . CYS A 1 78 ? -18.300 -5.896 0.426 1.00 92.31 78 CYS A C 1
ATOM 604 O O . CYS A 1 78 ? -18.595 -5.848 1.619 1.00 92.31 78 CYS A O 1
ATOM 606 N N . PHE A 1 79 ? -19.219 -6.094 -0.521 1.00 92.69 79 PHE A N 1
ATOM 607 C CA . PHE A 1 79 ? -20.636 -6.282 -0.233 1.00 92.69 79 PHE A CA 1
ATOM 608 C C . PHE A 1 79 ? -20.871 -7.516 0.641 1.00 92.69 79 PHE A C 1
ATOM 610 O O . PHE A 1 79 ? -21.544 -7.421 1.663 1.00 92.69 79 PHE A O 1
ATOM 617 N N . LEU A 1 80 ? -20.278 -8.664 0.300 1.00 91.06 80 LEU A N 1
ATOM 618 C CA . LEU A 1 80 ? -20.404 -9.887 1.094 1.00 91.06 80 LEU A CA 1
ATOM 619 C C . LEU A 1 80 ? -19.824 -9.713 2.504 1.00 91.06 80 LEU A C 1
ATOM 621 O O . LEU A 1 80 ? -20.453 -10.148 3.470 1.00 91.06 80 LEU A O 1
ATOM 625 N N . ALA A 1 81 ? -18.685 -9.029 2.638 1.00 89.94 81 ALA A N 1
ATOM 626 C CA . ALA A 1 81 ? -18.065 -8.740 3.929 1.00 89.94 81 ALA A CA 1
ATOM 627 C C . ALA A 1 81 ? -18.961 -7.874 4.833 1.00 89.94 81 ALA A C 1
ATOM 629 O O . ALA A 1 81 ? -19.037 -8.120 6.040 1.00 89.94 81 ALA A O 1
ATOM 630 N N . LEU A 1 82 ? -19.672 -6.907 4.241 1.00 89.25 82 LEU A N 1
ATOM 631 C CA . LEU A 1 82 ? -20.560 -5.972 4.939 1.00 89.25 82 LEU A CA 1
ATOM 632 C C . LEU A 1 82 ? -22.004 -6.473 5.087 1.00 89.25 82 LEU A C 1
ATOM 634 O O . LEU A 1 82 ? -22.726 -5.981 5.950 1.00 89.25 82 LEU A O 1
ATOM 638 N N . SER A 1 83 ? -22.431 -7.461 4.294 1.00 88.62 83 SER A N 1
ATOM 639 C CA . SER A 1 83 ? -23.823 -7.941 4.227 1.00 88.62 83 SER A CA 1
ATOM 640 C C . SER A 1 83 ? -24.398 -8.389 5.576 1.00 88.62 83 SER A C 1
ATOM 642 O O . SER A 1 83 ? -25.591 -8.247 5.826 1.00 88.62 83 SER A O 1
ATOM 644 N N . LYS A 1 84 ? -23.544 -8.902 6.469 1.00 84.44 84 LYS A N 1
ATOM 645 C CA . LYS A 1 84 ? -23.897 -9.353 7.825 1.00 84.44 84 LYS A CA 1
ATOM 646 C C . LYS A 1 84 ? -23.601 -8.305 8.912 1.00 84.44 84 LYS A C 1
ATOM 648 O O . LYS A 1 84 ? -23.610 -8.628 10.098 1.00 84.44 84 LYS A O 1
ATOM 653 N N . GLY A 1 85 ? -23.319 -7.064 8.518 1.00 83.25 85 GLY A N 1
ATOM 654 C CA . GLY A 1 85 ? -23.024 -5.946 9.411 1.00 83.25 85 GLY A CA 1
ATOM 655 C C . GLY A 1 85 ? -21.636 -5.996 10.061 1.00 83.25 85 GLY A C 1
ATOM 656 O O . GLY A 1 85 ? -20.761 -6.787 9.700 1.00 83.25 85 GLY A O 1
ATOM 657 N N . VAL A 1 86 ? -21.442 -5.134 11.064 1.00 80.38 86 VAL A N 1
ATOM 658 C CA . VAL A 1 86 ? -20.137 -4.863 11.703 1.00 80.38 86 VAL A CA 1
ATOM 659 C C . VAL A 1 86 ? -19.556 -6.084 12.428 1.00 80.38 86 VAL A C 1
ATOM 661 O O . VAL A 1 86 ? -18.340 -6.253 12.479 1.00 80.38 86 VAL A O 1
ATOM 664 N N . GLN A 1 87 ? -20.397 -7.003 12.909 1.00 79.81 87 GLN A N 1
ATOM 665 C CA . GLN A 1 87 ? -19.931 -8.243 13.544 1.00 79.81 87 GLN A CA 1
ATOM 666 C C . GLN A 1 87 ? -19.209 -9.181 12.560 1.00 79.81 87 GLN A C 1
ATOM 668 O O . GLN A 1 87 ? -18.270 -9.881 12.939 1.00 79.81 87 GLN A O 1
ATOM 673 N N . SER A 1 88 ? -19.636 -9.206 11.293 1.00 82.38 88 SER A N 1
ATOM 674 C CA . SER A 1 88 ? -18.955 -9.960 10.233 1.00 82.38 88 SER A CA 1
ATOM 675 C C . SER A 1 88 ? -17.669 -9.263 9.803 1.00 82.38 88 SER A C 1
ATOM 677 O O . SER A 1 88 ? -16.638 -9.919 9.647 1.00 82.38 88 SER A O 1
ATOM 679 N N . LEU A 1 89 ? -17.709 -7.931 9.706 1.00 85.69 89 LEU A N 1
ATOM 680 C CA . LEU A 1 89 ? -16.541 -7.113 9.395 1.00 85.69 89 LEU A CA 1
ATOM 681 C C . LEU A 1 89 ? -15.411 -7.335 10.409 1.00 85.69 89 LEU A C 1
ATOM 683 O O . LEU A 1 89 ? -14.280 -7.560 9.996 1.00 85.69 89 LEU A O 1
ATOM 687 N N . GLY A 1 90 ? -15.716 -7.372 11.711 1.00 84.62 90 GLY A N 1
ATOM 688 C CA . GLY A 1 90 ? -14.721 -7.644 12.755 1.00 84.62 90 GLY A CA 1
ATOM 689 C C . GLY A 1 90 ? -14.037 -9.007 12.601 1.00 84.62 90 GLY A C 1
ATOM 690 O O . GLY A 1 90 ? -12.823 -9.110 12.744 1.00 84.62 90 GLY A O 1
ATOM 691 N N . LYS A 1 91 ? -14.785 -10.055 12.225 1.00 86.56 91 LYS A N 1
ATOM 692 C CA . LYS A 1 91 ? -14.222 -11.398 11.987 1.00 86.56 91 LYS A CA 1
ATOM 693 C C . LYS A 1 91 ? -13.269 -11.422 10.795 1.00 86.56 91 LYS A C 1
ATOM 695 O O . LYS A 1 91 ? -12.192 -12.003 10.884 1.00 86.56 91 LYS A O 1
ATOM 700 N N . ILE A 1 92 ? -13.665 -10.787 9.693 1.00 89.00 92 ILE A N 1
ATOM 701 C CA . ILE A 1 92 ? -12.847 -10.698 8.476 1.00 89.00 92 ILE A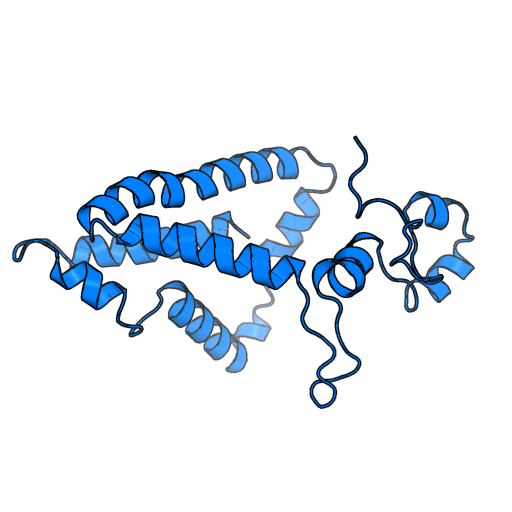 CA 1
ATOM 702 C C . ILE A 1 92 ? -11.608 -9.829 8.732 1.00 89.00 92 ILE A C 1
ATOM 704 O O . ILE A 1 92 ? -10.517 -10.178 8.280 1.00 89.00 92 ILE A O 1
ATOM 708 N N . ALA A 1 93 ? -11.760 -8.762 9.522 1.00 88.69 93 ALA A N 1
ATOM 709 C CA . ALA A 1 93 ? -10.688 -7.841 9.874 1.00 88.69 93 ALA A CA 1
ATOM 710 C C . ALA A 1 93 ? -9.499 -8.538 10.546 1.00 88.69 93 ALA A C 1
ATOM 712 O O . ALA A 1 93 ? -8.365 -8.180 10.251 1.00 88.69 93 ALA A O 1
ATOM 713 N N . TYR A 1 94 ? -9.715 -9.570 11.375 1.00 89.25 94 TYR A N 1
ATOM 714 C CA . TYR A 1 94 ? -8.601 -10.337 11.950 1.00 89.25 94 TYR A CA 1
ATOM 715 C C . TYR A 1 94 ? -7.695 -10.938 10.872 1.00 89.25 94 TYR A C 1
ATOM 717 O O . TYR A 1 94 ? -6.475 -10.873 10.990 1.00 89.25 94 TYR A O 1
ATOM 725 N N . PHE A 1 95 ? -8.270 -11.483 9.798 1.00 91.88 95 PHE A N 1
ATOM 726 C CA . PHE A 1 95 ? -7.474 -12.010 8.694 1.00 91.88 95 PHE A CA 1
ATOM 727 C C . PHE A 1 95 ? -6.848 -10.881 7.870 1.00 91.88 95 PHE A C 1
ATOM 729 O O . PHE A 1 95 ? -5.638 -10.880 7.651 1.00 91.88 95 PHE A O 1
ATOM 736 N N . THR A 1 96 ? -7.645 -9.899 7.439 1.00 91.06 96 THR A N 1
ATOM 737 C CA . THR A 1 96 ? -7.170 -8.844 6.530 1.00 91.06 96 THR A CA 1
ATOM 738 C C . THR A 1 96 ? -6.186 -7.877 7.183 1.00 91.06 96 THR A C 1
ATOM 740 O O . THR A 1 96 ? -5.381 -7.289 6.472 1.00 91.06 96 THR A O 1
ATOM 743 N N . ALA A 1 97 ? -6.218 -7.714 8.508 1.00 91.06 97 ALA A N 1
ATOM 744 C CA . ALA A 1 97 ? -5.248 -6.905 9.241 1.00 91.06 97 ALA A CA 1
ATOM 745 C C . ALA A 1 97 ? -3.944 -7.667 9.509 1.00 91.06 97 ALA A C 1
ATOM 747 O O . ALA A 1 97 ? -2.878 -7.071 9.427 1.00 91.06 97 ALA A O 1
ATOM 748 N N . LEU A 1 98 ? -3.996 -8.975 9.798 1.00 93.00 98 LEU A N 1
ATOM 749 C CA . LEU A 1 98 ? -2.798 -9.764 10.119 1.00 93.00 98 LEU A CA 1
ATOM 750 C C . LEU A 1 98 ? -2.044 -10.250 8.877 1.00 93.00 98 LEU A C 1
ATOM 752 O O . LEU A 1 98 ? -0.814 -10.295 8.880 1.00 93.00 98 LEU A O 1
ATOM 756 N N . PHE A 1 99 ? -2.759 -10.605 7.808 1.00 94.81 99 PHE A N 1
ATOM 757 C CA . PHE A 1 99 ? -2.160 -11.151 6.590 1.00 94.81 99 PHE A CA 1
ATOM 758 C C . PHE A 1 99 ? -1.087 -10.236 5.961 1.00 94.81 99 PHE A C 1
ATOM 760 O O . PHE A 1 99 ? -0.009 -10.744 5.638 1.00 94.81 99 PHE A O 1
ATOM 767 N N . PRO A 1 100 ? -1.287 -8.905 5.845 1.00 94.00 100 PRO A N 1
ATOM 768 C CA . PRO A 1 100 ? -0.246 -7.999 5.367 1.00 94.00 100 PRO A CA 1
ATOM 769 C C . PRO A 1 100 ? 1.047 -8.063 6.187 1.00 94.00 100 PRO A C 1
ATOM 771 O O . PRO A 1 100 ? 2.119 -8.086 5.592 1.00 94.00 100 PRO A O 1
ATOM 774 N N . TYR A 1 101 ? 0.985 -8.172 7.520 1.00 94.94 101 TYR A N 1
ATOM 775 C CA . TYR A 1 101 ? 2.197 -8.286 8.347 1.00 94.94 101 TYR A CA 1
ATOM 776 C C . TYR A 1 101 ? 2.954 -9.586 8.092 1.00 94.94 101 TYR A C 1
ATOM 778 O O . TYR A 1 101 ? 4.185 -9.577 8.060 1.00 94.94 101 TYR A O 1
ATOM 786 N N . VAL A 1 102 ? 2.244 -10.695 7.863 1.00 96.06 102 VAL A N 1
ATOM 787 C CA . VAL A 1 102 ? 2.875 -11.964 7.473 1.00 96.06 102 VAL A CA 1
ATOM 788 C C . VAL A 1 102 ? 3.592 -11.802 6.132 1.00 96.06 102 VAL A C 1
ATOM 790 O O . VAL A 1 102 ? 4.769 -12.144 6.019 1.00 96.06 102 VAL A O 1
ATOM 793 N N . MET A 1 103 ? 2.919 -11.220 5.136 1.00 95.88 103 MET A N 1
ATOM 794 C CA . MET A 1 103 ? 3.497 -10.985 3.809 1.00 95.88 103 MET A CA 1
ATOM 795 C C . MET A 1 103 ? 4.713 -10.057 3.866 1.00 95.88 103 MET A C 1
ATOM 797 O O . MET A 1 103 ? 5.759 -10.394 3.314 1.00 95.88 103 MET A O 1
ATOM 801 N N . LEU A 1 104 ? 4.609 -8.930 4.573 1.00 95.00 104 LEU A N 1
ATOM 802 C CA . LEU A 1 104 ? 5.714 -7.992 4.778 1.00 95.00 104 LEU A CA 1
ATOM 803 C C . LEU A 1 104 ? 6.897 -8.666 5.476 1.00 95.00 104 LEU A C 1
ATOM 805 O O . LEU A 1 104 ? 8.028 -8.512 5.034 1.00 95.00 104 LEU A O 1
ATOM 809 N N . THR A 1 105 ? 6.651 -9.491 6.496 1.00 95.62 105 THR A N 1
ATOM 810 C CA . THR A 1 105 ? 7.717 -10.238 7.180 1.00 95.62 105 THR A CA 1
ATOM 811 C C . THR A 1 105 ? 8.457 -11.172 6.218 1.00 95.62 105 THR A C 1
ATOM 813 O O . THR A 1 105 ? 9.688 -11.189 6.195 1.00 95.62 105 THR A O 1
ATOM 816 N N . VAL A 1 106 ? 7.730 -11.919 5.379 1.00 96.50 106 VAL A N 1
ATOM 817 C CA . VAL A 1 106 ? 8.337 -12.797 4.362 1.00 96.50 106 VAL A CA 1
ATOM 818 C C . VAL A 1 106 ? 9.144 -11.988 3.343 1.00 96.50 106 VAL A C 1
ATOM 820 O O . VAL A 1 106 ? 10.260 -12.379 2.995 1.00 96.50 106 VAL A O 1
ATOM 823 N N . LEU A 1 107 ? 8.612 -10.849 2.889 1.00 94.69 107 LEU A N 1
ATOM 824 C CA . LEU A 1 107 ? 9.296 -9.960 1.950 1.00 94.69 107 LEU A CA 1
ATOM 825 C C . LEU A 1 107 ? 10.561 -9.344 2.554 1.00 94.69 107 LEU A C 1
ATOM 827 O O . LEU A 1 107 ? 11.580 -9.312 1.872 1.00 94.69 107 LEU A O 1
ATOM 831 N N . ILE A 1 108 ? 10.539 -8.937 3.824 1.00 93.62 108 ILE A N 1
ATOM 832 C CA . ILE A 1 108 ? 11.710 -8.402 4.532 1.00 93.62 108 ILE A CA 1
ATOM 833 C C . ILE A 1 108 ? 12.787 -9.470 4.677 1.00 93.62 108 ILE A C 1
ATOM 835 O O . ILE A 1 108 ? 13.941 -9.206 4.352 1.00 93.62 108 ILE A O 1
ATOM 839 N N . ILE A 1 109 ? 12.432 -10.687 5.106 1.00 95.00 109 ILE A N 1
ATOM 840 C CA . ILE A 1 109 ? 13.397 -11.792 5.201 1.00 95.00 109 ILE A CA 1
ATOM 841 C C . ILE A 1 109 ? 14.018 -12.043 3.826 1.00 95.00 109 ILE A C 1
ATOM 843 O O . ILE A 1 109 ? 15.239 -12.125 3.694 1.00 95.00 109 ILE A O 1
ATOM 847 N N . ARG A 1 110 ? 13.194 -12.111 2.774 1.00 94.19 110 ARG A N 1
ATOM 848 C CA . ARG A 1 110 ? 13.697 -12.326 1.418 1.00 94.19 110 ARG A CA 1
ATOM 849 C C . ARG A 1 110 ? 14.593 -11.178 0.950 1.00 94.19 110 ARG A C 1
ATOM 851 O O . ARG A 1 110 ? 15.670 -11.448 0.423 1.00 94.19 110 ARG A O 1
ATOM 858 N N . GLY A 1 111 ? 14.179 -9.934 1.167 1.00 92.56 111 GLY A N 1
ATOM 859 C CA . GLY A 1 111 ? 14.936 -8.731 0.830 1.00 92.56 111 GLY A CA 1
ATOM 860 C C . GLY A 1 111 ? 16.278 -8.675 1.554 1.00 92.56 111 GLY A C 1
ATOM 861 O O . GLY A 1 111 ? 17.298 -8.445 0.918 1.00 92.56 111 GLY A O 1
ATOM 862 N N . ALA A 1 112 ? 16.306 -9.003 2.847 1.00 91.81 112 ALA A N 1
ATOM 863 C CA . ALA A 1 112 ? 17.524 -9.049 3.652 1.00 91.81 112 ALA A CA 1
ATOM 864 C C . ALA A 1 112 ? 18.516 -10.132 3.192 1.00 91.81 112 ALA A C 1
ATOM 866 O O . ALA A 1 112 ? 19.723 -9.956 3.337 1.00 91.81 112 ALA A O 1
ATOM 867 N N . THR A 1 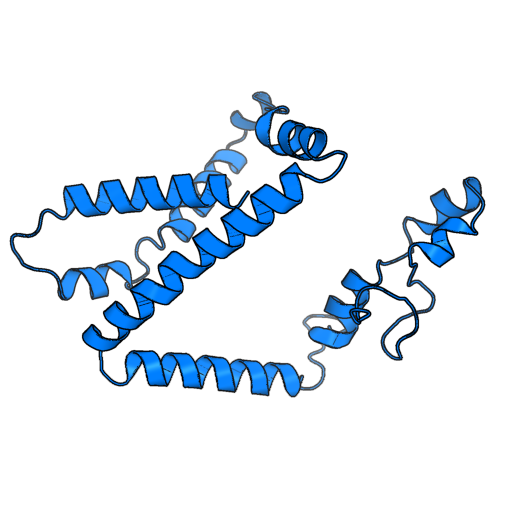113 ? 18.031 -11.240 2.613 1.00 93.25 113 THR A N 1
ATOM 868 C CA . THR A 1 113 ? 18.900 -12.295 2.047 1.00 93.25 113 THR A CA 1
ATOM 869 C C . THR A 1 113 ? 19.487 -11.955 0.674 1.00 93.25 113 THR A C 1
ATOM 871 O O . THR A 1 113 ? 20.351 -12.688 0.191 1.00 93.25 113 THR A O 1
ATOM 874 N N . LEU A 1 114 ? 19.025 -10.886 0.017 1.00 93.25 114 LEU A N 1
ATOM 875 C CA . LEU A 1 114 ? 19.540 -10.474 -1.287 1.00 93.25 114 LEU A CA 1
ATOM 876 C C . LEU A 1 114 ? 20.844 -9.676 -1.146 1.00 93.25 114 LEU A C 1
ATOM 878 O O . LEU A 1 114 ? 21.014 -8.847 -0.251 1.00 93.25 114 LEU A O 1
ATOM 882 N N . SER A 1 115 ? 21.770 -9.890 -2.080 1.00 90.88 115 SER A N 1
ATOM 883 C CA . SER A 1 115 ? 22.983 -9.076 -2.186 1.00 90.88 115 SER A CA 1
ATOM 884 C C . SER A 1 115 ? 22.620 -7.615 -2.462 1.00 90.88 115 SER A C 1
ATOM 886 O O . SER A 1 115 ? 21.799 -7.346 -3.335 1.00 90.88 115 SER A O 1
ATOM 888 N N . GLY A 1 116 ? 23.245 -6.679 -1.747 1.00 88.62 116 GLY A N 1
ATOM 889 C CA . GLY A 1 116 ? 22.977 -5.243 -1.900 1.00 88.62 116 GLY A CA 1
ATOM 890 C C . GLY A 1 116 ? 21.838 -4.701 -1.026 1.00 88.62 116 GLY A C 1
ATOM 891 O O . GLY A 1 116 ? 21.598 -3.499 -1.037 1.00 88.62 116 GLY A O 1
ATOM 892 N N . ALA A 1 117 ? 21.185 -5.530 -0.200 1.00 88.81 117 ALA A N 1
ATOM 893 C CA . ALA A 1 117 ? 20.112 -5.085 0.702 1.00 88.81 117 ALA A CA 1
ATOM 894 C C . ALA A 1 117 ? 20.523 -3.913 1.618 1.00 88.81 117 ALA A C 1
ATOM 896 O O . ALA A 1 117 ? 19.749 -2.987 1.852 1.00 88.81 117 ALA A O 1
ATOM 897 N N . ILE A 1 118 ? 21.775 -3.917 2.091 1.00 87.94 118 ILE A N 1
ATOM 898 C CA . ILE A 1 118 ? 22.321 -2.867 2.964 1.00 87.94 118 ILE A CA 1
ATOM 899 C C . ILE A 1 118 ? 22.355 -1.500 2.262 1.00 87.94 118 ILE A C 1
ATOM 901 O O . ILE A 1 118 ? 22.196 -0.479 2.927 1.00 87.94 118 ILE A O 1
ATOM 905 N N . GLU A 1 119 ? 22.554 -1.449 0.943 1.00 89.88 119 GLU A N 1
ATOM 906 C CA . GLU A 1 119 ? 22.573 -0.184 0.197 1.00 89.88 119 GLU A CA 1
ATOM 907 C C . GLU A 1 119 ? 21.186 0.459 0.165 1.00 89.88 119 GLU A C 1
ATOM 909 O O . GLU A 1 119 ? 21.069 1.657 0.419 1.00 89.88 119 GLU A O 1
ATOM 914 N N . GLY A 1 120 ? 20.135 -0.345 -0.034 1.00 86.88 120 GLY A N 1
ATOM 915 C CA . GLY A 1 120 ? 18.747 0.115 0.049 1.00 86.88 120 GLY A CA 1
ATOM 916 C C . GLY A 1 120 ? 18.404 0.672 1.432 1.00 86.88 120 GLY A C 1
ATOM 917 O O . GLY A 1 120 ? 17.885 1.780 1.541 1.00 86.88 120 GLY A O 1
ATOM 918 N N . VAL A 1 121 ? 18.791 -0.034 2.501 1.00 87.69 121 VAL A N 1
ATOM 919 C CA . VAL A 1 121 ? 18.568 0.432 3.884 1.00 87.69 121 VAL A CA 1
ATOM 920 C C . VAL A 1 121 ? 19.344 1.721 4.175 1.00 87.69 121 VAL A C 1
ATOM 922 O O . VAL A 1 121 ? 18.813 2.639 4.799 1.00 87.69 121 VAL A O 1
ATOM 925 N N . LYS A 1 122 ? 20.592 1.832 3.701 1.00 87.38 122 LYS A N 1
ATOM 926 C CA . LYS A 1 122 ? 21.395 3.058 3.842 1.00 87.38 122 LYS A CA 1
ATOM 927 C C . LYS A 1 122 ? 20.796 4.233 3.079 1.00 87.38 122 LYS A C 1
ATOM 929 O O . LYS A 1 122 ? 20.861 5.351 3.577 1.00 87.38 122 LYS A O 1
ATOM 934 N N . PHE A 1 123 ? 20.222 4.001 1.905 1.00 86.75 123 PHE A N 1
ATOM 935 C CA . PHE A 1 123 ? 19.514 5.039 1.163 1.00 86.75 123 PHE A CA 1
ATOM 936 C C . PHE A 1 123 ? 18.239 5.482 1.895 1.00 86.75 123 PHE A C 1
ATOM 938 O O . PHE A 1 123 ? 17.984 6.675 2.013 1.00 86.75 123 PHE A O 1
ATOM 945 N N . TYR A 1 124 ? 17.477 4.537 2.449 1.00 86.69 124 TYR A N 1
ATOM 946 C CA . TYR A 1 124 ? 16.242 4.844 3.169 1.00 86.69 124 TYR A CA 1
ATOM 947 C C . TYR A 1 124 ? 16.481 5.577 4.502 1.00 86.69 124 TYR A C 1
ATOM 949 O O . TYR A 1 124 ? 15.846 6.594 4.769 1.00 86.69 124 TYR A O 1
ATOM 957 N N . MET A 1 125 ? 17.415 5.097 5.335 1.00 81.19 125 MET A N 1
ATOM 958 C CA . MET A 1 125 ? 17.634 5.624 6.695 1.00 81.19 125 MET A CA 1
ATOM 959 C C . MET A 1 125 ? 18.879 6.509 6.849 1.00 81.19 125 MET A C 1
ATOM 961 O O . MET A 1 125 ? 18.949 7.323 7.766 1.00 81.19 125 MET A O 1
ATOM 965 N N . GLY A 1 126 ? 19.900 6.324 6.011 1.00 67.69 126 GLY A N 1
ATOM 966 C CA . GLY A 1 126 ? 21.243 6.874 6.228 1.00 67.69 126 GLY A CA 1
ATOM 967 C C . GLY A 1 126 ? 21.491 8.257 5.624 1.00 67.69 126 GLY A C 1
ATOM 968 O O . GLY A 1 126 ? 22.331 8.997 6.132 1.00 67.69 126 GLY A O 1
ATOM 969 N N . THR A 1 127 ? 20.772 8.654 4.573 1.00 66.62 127 THR A N 1
ATOM 970 C CA . THR A 1 127 ? 20.948 9.962 3.916 1.00 66.62 127 THR A CA 1
ATOM 971 C C . THR A 1 127 ? 19.954 10.999 4.438 1.00 66.62 127 THR A C 1
ATOM 973 O O . THR A 1 127 ? 19.109 11.504 3.699 1.00 66.62 127 THR A O 1
ATOM 976 N N . VAL A 1 128 ? 20.036 11.337 5.728 1.00 73.50 128 VAL A N 1
ATOM 977 C CA . VAL A 1 128 ? 19.175 12.374 6.320 1.00 73.50 128 VAL A CA 1
ATOM 978 C C . VAL A 1 128 ? 19.716 13.760 5.973 1.00 73.50 128 VAL A C 1
ATOM 980 O O . VAL A 1 128 ? 20.643 14.271 6.603 1.00 73.50 128 VAL A O 1
ATOM 983 N N . ASN A 1 129 ? 19.118 14.406 4.973 1.00 81.31 129 ASN A N 1
ATOM 984 C CA . ASN A 1 129 ? 19.439 15.790 4.649 1.00 81.31 129 ASN A CA 1
ATOM 985 C C . ASN A 1 129 ? 18.646 16.763 5.540 1.00 81.31 129 ASN A C 1
ATOM 987 O O . ASN A 1 129 ? 17.546 17.197 5.200 1.00 81.31 129 ASN A O 1
ATOM 991 N N . LEU A 1 130 ? 19.235 17.155 6.672 1.00 84.25 130 LEU A N 1
ATOM 992 C CA . LEU A 1 130 ? 18.609 18.065 7.642 1.00 84.25 130 LEU A CA 1
ATOM 993 C C . LEU A 1 130 ? 18.315 19.466 7.084 1.00 84.25 130 LEU A C 1
ATOM 995 O O . LEU A 1 130 ? 17.4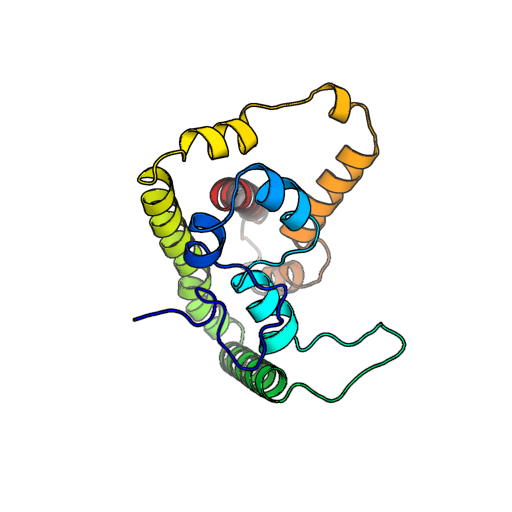98 20.191 7.647 1.00 84.25 130 LEU A O 1
ATOM 999 N N . THR A 1 131 ? 18.944 19.868 5.975 1.00 88.00 131 THR A N 1
ATOM 1000 C CA . THR A 1 131 ? 18.651 21.173 5.356 1.00 88.00 131 THR A CA 1
ATOM 1001 C C . THR A 1 131 ? 17.242 21.227 4.771 1.00 88.00 131 THR A C 1
ATOM 1003 O O . THR A 1 131 ? 16.617 22.287 4.780 1.00 88.00 131 THR A O 1
ATOM 1006 N N . VAL A 1 132 ? 16.707 20.076 4.355 1.00 87.25 132 VAL A N 1
ATOM 1007 C CA . VAL A 1 132 ? 15.372 19.940 3.764 1.00 87.25 132 VAL A CA 1
ATOM 1008 C C . VAL A 1 132 ? 14.285 20.231 4.807 1.00 87.25 132 VAL A C 1
ATOM 1010 O O . VAL A 1 132 ? 13.266 20.821 4.465 1.00 87.25 132 VAL A O 1
ATOM 1013 N N . LEU A 1 133 ? 14.545 19.982 6.099 1.00 88.81 133 LEU A N 1
ATOM 1014 C CA . LEU A 1 133 ? 13.619 20.290 7.204 1.00 88.81 133 LEU A CA 1
ATOM 1015 C C . LEU A 1 133 ? 13.317 21.787 7.374 1.00 88.81 133 LEU A C 1
ATOM 1017 O O . LEU A 1 133 ? 12.318 22.141 7.999 1.00 88.81 133 LEU A O 1
ATOM 1021 N N . LYS A 1 134 ? 14.158 22.676 6.828 1.00 91.25 134 LYS A N 1
ATOM 1022 C CA . LYS A 1 134 ? 13.899 24.126 6.828 1.00 91.25 134 LYS A CA 1
ATOM 1023 C C . LYS A 1 134 ? 12.809 24.523 5.831 1.00 91.25 134 LYS A C 1
ATOM 1025 O O . LYS A 1 134 ? 12.277 25.625 5.924 1.00 91.25 134 LYS A O 1
ATOM 1030 N N . SER A 1 135 ? 12.498 23.656 4.868 1.00 93.38 135 SER A N 1
ATOM 1031 C CA . SER A 1 135 ? 11.466 23.917 3.873 1.00 93.38 135 SER A CA 1
ATOM 1032 C C . SER A 1 135 ? 10.075 23.642 4.456 1.00 93.38 135 SER A C 1
ATOM 1034 O O . SER A 1 135 ? 9.821 22.527 4.922 1.00 93.38 135 SER A O 1
ATOM 1036 N N . PRO A 1 136 ? 9.131 24.599 4.389 1.00 93.19 136 PRO A N 1
ATOM 1037 C CA . PRO A 1 136 ? 7.764 24.389 4.868 1.00 93.19 136 PRO A CA 1
ATOM 1038 C C . PRO A 1 136 ? 7.023 23.299 4.080 1.00 93.19 136 PRO A C 1
ATOM 1040 O O . PRO A 1 136 ? 6.125 22.657 4.623 1.00 93.19 136 PRO A O 1
ATOM 1043 N N . SER A 1 137 ? 7.413 23.039 2.827 1.00 93.19 137 SER A N 1
ATOM 1044 C CA . SER A 1 137 ? 6.797 21.991 2.008 1.00 93.19 137 SER A CA 1
ATOM 1045 C C . SER A 1 137 ? 6.950 20.605 2.633 1.00 93.19 137 SER A C 1
ATOM 1047 O O . SER A 1 137 ? 6.018 19.818 2.586 1.00 93.19 137 SER A O 1
ATOM 1049 N N . VAL A 1 138 ? 8.076 20.317 3.292 1.00 93.19 138 VAL A N 1
ATOM 1050 C CA . VAL A 1 138 ? 8.321 19.008 3.923 1.00 93.19 138 VAL A CA 1
ATOM 1051 C C . VAL A 1 138 ? 7.377 18.774 5.095 1.00 93.19 138 VAL A C 1
ATOM 1053 O O . VAL A 1 138 ? 6.838 17.683 5.250 1.00 93.19 138 VAL A O 1
ATOM 1056 N N . TRP A 1 139 ? 7.125 19.814 5.890 1.00 95.06 139 TRP A N 1
ATOM 1057 C CA . TRP A 1 139 ? 6.155 19.759 6.982 1.00 95.06 139 TRP A CA 1
ATOM 1058 C C . TRP A 1 139 ? 4.732 19.586 6.460 1.00 95.06 139 TRP A C 1
ATOM 1060 O O . TRP A 1 139 ? 3.973 18.797 7.014 1.00 95.06 139 TRP A O 1
ATOM 1070 N N . LYS A 1 140 ? 4.385 20.266 5.360 1.00 96.25 140 LYS A N 1
ATOM 1071 C CA . LYS A 1 140 ? 3.096 20.074 4.691 1.00 96.25 140 LYS A CA 1
ATOM 1072 C C . LYS A 1 140 ? 2.916 18.624 4.229 1.00 96.25 140 LYS A C 1
ATOM 1074 O O . LYS A 1 140 ? 1.868 18.042 4.508 1.00 96.25 140 LYS A O 1
ATOM 1079 N N . GLU A 1 141 ? 3.910 18.041 3.561 1.00 94.50 141 GLU A N 1
ATOM 1080 C CA . GLU A 1 141 ? 3.857 16.642 3.115 1.00 94.50 141 GLU A CA 1
ATOM 1081 C C . GLU A 1 141 ? 3.753 15.681 4.306 1.00 94.50 141 GLU A C 1
ATOM 1083 O O . GLU A 1 141 ? 2.890 14.807 4.312 1.00 94.50 141 GLU A O 1
ATOM 1088 N N . ALA A 1 142 ? 4.536 15.896 5.369 1.00 93.38 142 ALA A N 1
ATOM 1089 C CA . ALA A 1 142 ? 4.472 15.079 6.581 1.00 93.38 142 ALA A CA 1
ATOM 1090 C C . ALA A 1 142 ? 3.089 15.141 7.258 1.00 93.38 142 ALA A C 1
ATOM 1092 O O . ALA A 1 142 ? 2.518 14.108 7.611 1.00 93.38 142 ALA A O 1
ATOM 1093 N N . CYS A 1 143 ? 2.507 16.337 7.401 1.00 93.94 143 CYS A N 1
ATOM 1094 C CA . CYS A 1 143 ? 1.149 16.497 7.924 1.00 93.94 143 CYS A CA 1
ATOM 1095 C C . CYS A 1 143 ? 0.114 15.798 7.036 1.00 93.94 143 CYS A C 1
ATOM 1097 O O . CYS A 1 143 ? -0.778 15.126 7.548 1.00 93.94 143 CYS A O 1
ATOM 1099 N N . THR A 1 144 ? 0.251 15.927 5.716 1.00 94.12 144 THR A N 1
ATOM 1100 C CA . THR A 1 144 ? -0.639 15.297 4.732 1.00 94.12 144 THR A CA 1
ATOM 1101 C C . THR A 1 144 ? -0.560 13.773 4.820 1.00 94.12 144 THR A C 1
ATOM 1103 O O . THR A 1 144 ? -1.590 13.100 4.864 1.00 94.12 144 THR A O 1
ATOM 1106 N N . GLN A 1 145 ? 0.651 13.226 4.946 1.00 93.62 145 GLN A N 1
ATOM 1107 C CA . GLN A 1 145 ? 0.887 11.799 5.127 1.00 93.62 145 GLN A CA 1
ATOM 1108 C C . GLN A 1 145 ? 0.214 11.276 6.400 1.00 93.62 145 GLN A C 1
ATOM 1110 O O . GLN A 1 145 ? -0.520 10.295 6.330 1.00 93.62 145 GLN A O 1
ATOM 1115 N N . VAL A 1 146 ? 0.410 11.932 7.549 1.00 92.94 146 VAL A N 1
ATOM 1116 C CA . VAL A 1 146 ? -0.220 11.514 8.816 1.00 92.94 146 VAL A CA 1
ATOM 1117 C C . VAL A 1 146 ? -1.745 11.622 8.741 1.00 92.94 146 VAL A C 1
ATOM 1119 O O . VAL A 1 146 ? -2.448 10.718 9.194 1.00 92.94 146 VAL A O 1
ATOM 1122 N N . PHE A 1 147 ? -2.264 12.695 8.139 1.00 92.75 147 PHE A N 1
ATOM 1123 C CA . PHE A 1 147 ? -3.701 12.921 7.998 1.00 92.75 147 PHE A CA 1
ATOM 1124 C C . PHE A 1 147 ? -4.382 11.817 7.177 1.00 92.75 147 PHE A C 1
ATOM 1126 O O . PHE A 1 147 ? -5.399 11.270 7.611 1.00 92.75 147 PHE A O 1
ATOM 1133 N N . TYR A 1 148 ? -3.801 11.448 6.030 1.00 91.12 148 TYR A N 1
ATOM 1134 C CA . TYR A 1 148 ? -4.325 10.364 5.198 1.00 91.12 148 TYR A CA 1
ATOM 1135 C C . TYR A 1 148 ? -4.070 8.978 5.801 1.00 91.12 148 TYR A C 1
ATOM 1137 O O . TYR A 1 148 ? -4.961 8.132 5.744 1.00 91.12 148 TYR A O 1
ATOM 1145 N N . ALA A 1 149 ? -2.917 8.747 6.440 1.00 93.12 149 ALA A N 1
ATOM 1146 C CA . ALA A 1 149 ? -2.595 7.462 7.065 1.00 93.12 149 ALA A CA 1
ATOM 1147 C C . ALA A 1 149 ? -3.574 7.097 8.192 1.00 93.12 149 ALA A C 1
ATOM 1149 O O . ALA A 1 149 ? -4.009 5.953 8.283 1.00 93.12 149 ALA A O 1
ATOM 1150 N N . LEU A 1 150 ? -3.965 8.071 9.020 1.00 91.25 150 LEU A N 1
ATOM 1151 C CA . LEU A 1 150 ? -4.961 7.871 10.078 1.00 91.25 150 LEU A CA 1
ATOM 1152 C C . LEU A 1 150 ? -6.406 8.016 9.582 1.00 91.25 150 LEU A C 1
ATOM 1154 O O . LEU A 1 150 ? -7.336 7.734 10.334 1.00 91.25 150 LEU A O 1
ATOM 1158 N N . SER A 1 151 ? -6.617 8.456 8.335 1.00 91.12 151 SER A N 1
ATOM 1159 C CA . SER A 1 151 ? -7.948 8.747 7.779 1.00 91.12 151 SER A CA 1
ATOM 1160 C C . SER A 1 151 ? -8.779 9.666 8.689 1.00 91.12 151 SER A C 1
ATOM 1162 O O . SER A 1 151 ? -9.983 9.463 8.900 1.00 91.12 151 SER A O 1
ATOM 1164 N N . CYS A 1 152 ? -8.126 10.688 9.251 1.00 87.69 152 CYS A N 1
ATOM 1165 C CA . CYS A 1 152 ? -8.759 11.642 10.154 1.00 87.69 152 CYS A CA 1
ATOM 1166 C C . CYS A 1 152 ? -9.987 12.281 9.486 1.00 87.69 152 CYS A C 1
ATOM 1168 O O . CYS A 1 152 ? -9.970 12.617 8.303 1.00 87.69 152 CYS A O 1
ATOM 1170 N N . CYS A 1 153 ? -11.074 12.434 10.245 1.00 85.38 153 CYS A N 1
ATOM 1171 C CA . CYS A 1 153 ? -12.312 13.091 9.804 1.00 85.38 153 CYS A CA 1
ATOM 1172 C C . CYS A 1 153 ? -13.047 12.441 8.610 1.00 85.38 153 CYS A C 1
ATOM 1174 O O . CYS A 1 153 ? -14.032 12.999 8.139 1.00 85.38 153 CYS A O 1
ATOM 1176 N N . SER A 1 154 ? -12.653 11.245 8.156 1.00 87.12 154 SER A N 1
ATOM 1177 C CA . SER A 1 154 ? -13.298 10.556 7.020 1.00 87.12 154 SER A CA 1
ATOM 1178 C C . SER A 1 154 ? -14.569 9.774 7.404 1.00 87.12 154 SER A C 1
ATOM 1180 O O . SER A 1 154 ? -15.075 8.972 6.626 1.00 87.12 154 SER A O 1
ATOM 1182 N N . GLY A 1 155 ? -15.072 9.940 8.632 1.00 88.75 155 GLY A N 1
ATOM 1183 C CA . GLY A 1 155 ? -16.276 9.269 9.142 1.00 88.75 155 GLY A CA 1
ATOM 1184 C C . GLY A 1 155 ? -16.097 7.794 9.523 1.00 88.75 155 GLY A C 1
ATOM 1185 O O . GLY A 1 155 ? -16.776 7.328 10.431 1.00 88.75 155 GLY A O 1
ATOM 1186 N N . GLY A 1 156 ? -15.145 7.072 8.920 1.00 88.12 156 GLY A N 1
ATOM 1187 C CA . GLY A 1 156 ? -14.906 5.648 9.198 1.00 88.12 156 GLY A CA 1
ATOM 1188 C C . GLY A 1 156 ? -14.587 5.349 10.668 1.00 88.12 156 GLY A C 1
ATOM 1189 O O . GLY A 1 156 ? -15.227 4.495 11.277 1.00 88.12 156 GLY A O 1
ATOM 1190 N N . LEU A 1 157 ? -13.658 6.100 11.273 1.00 89.00 157 LEU A N 1
ATOM 1191 C CA . LEU A 1 157 ? -13.329 5.960 12.700 1.00 89.00 157 LEU A CA 1
ATOM 1192 C C . LEU A 1 157 ? -14.502 6.342 13.612 1.00 89.00 157 LEU A C 1
ATOM 1194 O O . LEU A 1 157 ? -14.714 5.695 14.631 1.00 89.00 157 LEU A O 1
ATOM 1198 N N . ILE A 1 158 ? -15.290 7.351 13.226 1.00 90.62 158 ILE A N 1
ATOM 1199 C CA . ILE A 1 158 ? -16.473 7.794 13.980 1.00 90.62 158 ILE A CA 1
ATOM 1200 C C . ILE A 1 158 ? -17.538 6.691 13.971 1.00 90.62 158 ILE A C 1
ATOM 1202 O O . ILE A 1 158 ? -18.081 6.344 15.018 1.00 90.62 158 ILE A O 1
ATOM 1206 N N . ALA A 1 159 ? -17.791 6.095 12.804 1.00 90.31 159 ALA A N 1
ATOM 1207 C CA . ALA A 1 159 ? -18.711 4.976 12.663 1.00 90.31 159 ALA A CA 1
ATOM 1208 C C . ALA A 1 159 ? -18.255 3.778 13.506 1.00 90.31 159 ALA A C 1
ATOM 1210 O O . ALA A 1 159 ? -19.058 3.227 14.250 1.00 90.31 159 ALA A O 1
ATOM 1211 N N . MET A 1 160 ? -16.969 3.414 13.467 1.00 87.44 160 MET A N 1
ATOM 1212 C CA . MET A 1 160 ? -16.438 2.324 14.297 1.00 87.44 160 MET A CA 1
ATOM 1213 C C . MET A 1 160 ? -16.546 2.625 15.797 1.00 87.44 160 MET A C 1
ATOM 1215 O O . MET A 1 160 ? -16.955 1.755 16.561 1.00 87.44 160 MET A O 1
ATOM 1219 N N . ALA A 1 161 ? -16.257 3.859 16.218 1.00 88.44 161 ALA A N 1
ATOM 1220 C CA . ALA A 1 161 ? -16.386 4.275 17.611 1.00 88.44 161 ALA A CA 1
ATOM 1221 C C . ALA A 1 161 ? -17.839 4.221 18.117 1.00 88.44 161 ALA A C 1
ATOM 1223 O O . ALA A 1 161 ? -18.055 3.932 19.289 1.00 88.44 161 ALA A O 1
ATOM 1224 N N . SER A 1 162 ? -18.834 4.435 17.245 1.00 90.56 162 SER A N 1
ATOM 1225 C CA . SER A 1 162 ? -20.258 4.370 17.618 1.00 90.56 162 SER A CA 1
ATOM 1226 C C . SER A 1 162 ? -20.741 2.972 18.029 1.00 90.56 162 SER A C 1
ATOM 1228 O O . SER A 1 162 ? -21.754 2.856 18.712 1.00 90.56 162 SER A O 1
ATOM 1230 N N . PHE A 1 163 ? -20.008 1.921 17.645 1.00 87.31 163 PHE A N 1
ATOM 1231 C CA . PHE A 1 163 ? -20.289 0.535 18.029 1.00 87.31 163 PHE A CA 1
ATOM 1232 C C . PHE A 1 163 ? -19.495 0.073 19.260 1.00 87.31 163 PHE A C 1
ATOM 1234 O O . PHE A 1 163 ? -19.548 -1.108 19.597 1.00 87.31 163 PHE A O 1
ATOM 1241 N N . ASN A 1 164 ? -18.733 0.965 19.900 1.00 87.94 164 ASN A N 1
ATOM 1242 C CA . ASN A 1 164 ? -17.905 0.635 21.056 1.00 87.94 164 ASN A CA 1
ATOM 1243 C C . ASN A 1 164 ? -18.670 0.806 22.379 1.00 87.94 164 ASN A C 1
ATOM 1245 O O . ASN A 1 164 ? -19.647 1.553 22.456 1.00 87.94 164 ASN A O 1
ATOM 1249 N N . ASP A 1 165 ? -18.198 0.147 23.436 1.00 89.69 165 ASP A N 1
ATOM 1250 C CA . ASP A 1 165 ? -18.780 0.290 24.770 1.00 89.69 165 ASP A CA 1
ATOM 1251 C C . ASP A 1 165 ? -18.596 1.719 25.301 1.00 89.69 165 ASP A C 1
ATOM 1253 O O . ASP A 1 165 ? -17.524 2.315 25.185 1.00 89.69 165 ASP A O 1
ATOM 1257 N N . PHE A 1 166 ? -19.626 2.259 25.958 1.00 86.38 166 PHE A N 1
ATOM 1258 C CA . PHE A 1 166 ? -19.620 3.645 26.450 1.00 86.38 166 PHE A CA 1
ATOM 1259 C C . PHE A 1 166 ? -18.503 3.928 27.469 1.00 86.38 166 PHE A C 1
ATOM 1261 O O . PHE A 1 166 ? -17.958 5.027 27.513 1.00 86.38 166 PHE A O 1
ATOM 1268 N N . ASN A 1 167 ? -18.138 2.926 28.273 1.00 89.88 167 ASN A N 1
ATOM 1269 C CA . ASN A 1 167 ? -17.080 3.032 29.281 1.00 89.88 167 ASN A CA 1
ATOM 1270 C C . ASN A 1 167 ? -15.700 2.591 28.759 1.00 89.88 167 ASN A C 1
ATOM 1272 O O . ASN A 1 167 ? -14.771 2.431 29.554 1.00 89.88 167 ASN A O 1
ATOM 1276 N N . ASN A 1 168 ? -15.546 2.352 27.452 1.00 92.19 168 ASN A N 1
ATOM 1277 C CA . ASN A 1 168 ? -14.263 1.951 26.892 1.00 92.19 168 ASN A CA 1
ATOM 1278 C C . ASN A 1 168 ? -13.249 3.107 26.915 1.00 92.19 168 ASN A C 1
ATOM 1280 O O . ASN A 1 168 ? -13.569 4.264 26.634 1.00 92.19 168 ASN A O 1
ATOM 1284 N N . ASN A 1 169 ? -11.986 2.791 27.206 1.00 92.81 169 ASN A N 1
ATOM 1285 C CA . ASN A 1 169 ? -10.920 3.786 27.244 1.00 92.81 169 ASN A CA 1
ATOM 1286 C C . ASN A 1 169 ? -10.425 4.138 25.831 1.00 92.81 169 ASN A C 1
ATOM 1288 O O . ASN A 1 169 ? -9.397 3.644 25.365 1.00 92.81 169 ASN A O 1
ATOM 1292 N N . VAL A 1 170 ? -11.128 5.067 25.186 1.00 92.75 170 VAL A N 1
ATOM 1293 C CA . VAL A 1 170 ? -10.807 5.553 23.836 1.00 92.75 170 VAL A CA 1
ATOM 1294 C C . VAL A 1 170 ? -9.412 6.182 23.724 1.00 92.75 170 VAL A C 1
ATOM 1296 O O . VAL A 1 170 ? -8.791 6.112 22.663 1.00 92.75 170 VAL A O 1
ATOM 1299 N N . TYR A 1 171 ? -8.876 6.766 24.802 1.00 92.56 171 TYR A N 1
ATOM 1300 C CA . TYR A 1 171 ? -7.540 7.371 24.785 1.00 92.56 171 TYR A CA 1
ATOM 1301 C C . TYR A 1 171 ? -6.456 6.321 24.553 1.00 92.56 171 TYR A C 1
ATOM 1303 O O . TYR A 1 171 ? -5.552 6.531 23.744 1.00 92.56 171 TYR A O 1
ATOM 1311 N N . ARG A 1 172 ? -6.568 5.174 25.234 1.00 94.06 172 ARG A N 1
ATOM 1312 C CA . ARG A 1 172 ? -5.629 4.062 25.069 1.00 94.06 172 ARG A CA 1
ATOM 1313 C C . ARG A 1 172 ? -5.667 3.528 23.641 1.00 94.06 172 ARG A C 1
ATOM 1315 O O . ARG A 1 172 ? -4.611 3.389 23.029 1.00 94.06 172 ARG A O 1
ATOM 1322 N N . ASP A 1 173 ? -6.862 3.301 23.107 1.00 92.75 173 ASP A N 1
ATOM 1323 C CA . ASP A 1 173 ? -7.036 2.766 21.755 1.00 92.75 173 ASP A CA 1
ATOM 1324 C C . ASP A 1 173 ? -6.495 3.730 20.699 1.00 92.75 173 ASP A C 1
ATOM 1326 O O . ASP A 1 173 ? -5.782 3.319 19.786 1.00 92.75 173 ASP A O 1
ATOM 1330 N N . THR A 1 174 ? -6.747 5.029 20.868 1.00 92.44 174 THR A N 1
ATOM 1331 C CA . THR A 1 174 ? -6.252 6.069 19.957 1.00 92.44 174 THR A CA 1
ATOM 1332 C C . THR A 1 174 ? -4.723 6.105 19.932 1.00 92.44 174 THR A C 1
ATOM 1334 O O . THR A 1 174 ? -4.124 6.106 18.857 1.00 92.44 174 THR A O 1
ATOM 1337 N N . ILE A 1 175 ? -4.071 6.077 21.100 1.00 94.81 175 ILE A N 1
ATOM 1338 C CA . ILE A 1 175 ? -2.602 6.039 21.184 1.00 94.81 175 ILE A CA 1
ATOM 1339 C C . ILE A 1 175 ? -2.061 4.767 20.521 1.00 94.81 175 ILE A C 1
ATOM 1341 O O . ILE A 1 175 ? -1.101 4.838 19.753 1.00 94.81 175 ILE A O 1
ATOM 1345 N N . SER A 1 176 ? -2.686 3.612 20.771 1.00 93.56 176 SER A N 1
ATOM 1346 C CA . SER A 1 176 ? -2.297 2.352 20.133 1.00 93.56 176 SER A CA 1
ATOM 1347 C C . SER A 1 176 ? -2.430 2.409 18.609 1.00 93.56 176 SER A C 1
ATOM 1349 O O . SER A 1 176 ? -1.491 2.018 17.921 1.00 93.56 176 SER A O 1
ATOM 1351 N N . ILE A 1 177 ? -3.526 2.951 18.070 1.00 92.62 177 ILE A N 1
ATOM 1352 C CA . ILE A 1 177 ? -3.728 3.114 16.621 1.00 92.62 177 ILE A CA 1
ATOM 1353 C C . ILE A 1 177 ? -2.633 3.997 16.014 1.00 92.62 177 ILE A C 1
ATOM 1355 O O . ILE A 1 177 ? -2.051 3.629 14.991 1.00 92.62 177 ILE A O 1
ATOM 1359 N N . CYS A 1 178 ? -2.297 5.122 16.652 1.00 93.62 178 CYS A N 1
ATOM 1360 C CA . CYS A 1 178 ? -1.229 6.007 16.185 1.00 93.62 178 CYS A CA 1
ATOM 1361 C C . CYS A 1 178 ? 0.133 5.298 16.146 1.00 93.62 178 CYS A C 1
ATOM 1363 O O . CYS A 1 178 ? 0.833 5.361 15.134 1.00 93.62 178 CYS A O 1
ATOM 1365 N N . LEU A 1 179 ? 0.494 4.588 17.220 1.00 95.00 179 LEU A N 1
ATOM 1366 C CA . LEU A 1 179 ? 1.763 3.860 17.303 1.00 95.00 179 LEU A CA 1
ATOM 1367 C C . LEU A 1 179 ? 1.843 2.720 16.284 1.00 95.00 179 LEU A C 1
ATOM 1369 O O . LEU A 1 179 ? 2.868 2.567 15.623 1.00 95.00 179 LEU A O 1
ATOM 1373 N N . VAL A 1 180 ? 0.765 1.947 16.120 1.00 94.38 180 VAL A N 1
ATOM 1374 C CA . VAL A 1 180 ? 0.702 0.858 15.136 1.00 94.38 180 VAL A CA 1
ATOM 1375 C C . VAL A 1 180 ? 0.800 1.411 13.719 1.00 94.38 180 VAL A C 1
ATOM 1377 O O . VAL A 1 180 ? 1.557 0.873 12.916 1.00 94.38 180 VAL A O 1
ATOM 1380 N N . THR A 1 181 ? 0.103 2.504 13.405 1.00 93.81 181 THR A N 1
ATOM 1381 C CA . THR A 1 181 ? 0.151 3.138 12.076 1.00 93.81 181 THR A CA 1
ATOM 1382 C C . THR A 1 181 ? 1.564 3.617 11.745 1.00 93.81 181 THR A C 1
ATOM 1384 O O . THR A 1 181 ? 2.085 3.331 10.665 1.00 93.81 181 THR A O 1
ATOM 1387 N N . TRP A 1 182 ? 2.219 4.287 12.696 1.00 93.75 182 TRP A N 1
ATOM 1388 C CA . TRP A 1 182 ? 3.607 4.722 12.559 1.00 93.75 182 TRP A CA 1
ATOM 1389 C C . TRP A 1 182 ? 4.566 3.544 12.356 1.00 93.75 182 TRP A C 1
ATOM 1391 O O . TRP A 1 182 ? 5.322 3.526 11.385 1.00 93.75 182 TRP A O 1
ATOM 1401 N N . PHE A 1 183 ? 4.487 2.524 13.215 1.00 93.62 183 PHE A N 1
ATOM 1402 C CA . PHE A 1 183 ? 5.331 1.335 13.112 1.00 93.62 183 PHE A CA 1
ATOM 1403 C C . PHE A 1 183 ? 5.127 0.601 11.784 1.00 93.62 183 PHE A C 1
ATOM 1405 O O . PHE A 1 183 ? 6.092 0.223 11.132 1.00 93.62 183 PHE A O 1
ATOM 1412 N N . THR A 1 184 ? 3.879 0.444 11.346 1.00 94.12 184 THR A N 1
ATOM 1413 C CA . THR A 1 184 ? 3.539 -0.241 10.089 1.00 94.12 184 THR A CA 1
ATOM 1414 C C . THR A 1 184 ? 4.068 0.514 8.879 1.00 94.12 184 THR A C 1
ATOM 1416 O O . THR A 1 184 ? 4.519 -0.108 7.924 1.00 94.12 184 THR A O 1
ATOM 1419 N N . SER A 1 185 ? 4.064 1.848 8.936 1.00 92.25 185 SER A N 1
ATOM 1420 C CA . SER A 1 185 ? 4.615 2.692 7.873 1.00 92.25 185 SER A CA 1
ATOM 1421 C C . SER A 1 185 ? 6.132 2.529 7.761 1.00 92.25 185 SER A C 1
ATOM 1423 O O . SER A 1 185 ? 6.651 2.433 6.656 1.00 92.25 185 SER A O 1
ATOM 1425 N N . ILE A 1 186 ? 6.839 2.439 8.895 1.00 90.81 186 ILE A N 1
ATOM 1426 C CA . ILE A 1 186 ? 8.279 2.138 8.915 1.00 90.81 186 ILE A CA 1
ATOM 1427 C C . ILE A 1 186 ? 8.544 0.706 8.452 1.00 90.81 186 ILE A C 1
ATOM 1429 O O . ILE A 1 186 ? 9.488 0.482 7.713 1.00 90.81 186 ILE A O 1
ATOM 1433 N N . PHE A 1 187 ? 7.731 -0.257 8.887 1.00 91.75 187 PHE A N 1
ATOM 1434 C CA . PHE A 1 187 ? 7.905 -1.672 8.562 1.00 91.75 187 PHE A CA 1
ATOM 1435 C C . PHE A 1 187 ? 7.634 -1.984 7.085 1.00 91.75 187 PHE A C 1
ATOM 1437 O O . PHE A 1 187 ? 8.222 -2.910 6.538 1.00 91.75 187 PHE A O 1
ATOM 1444 N N . GLY A 1 188 ? 6.725 -1.244 6.447 1.00 89.75 188 GLY A N 1
ATOM 1445 C CA . GLY A 1 188 ? 6.424 -1.387 5.024 1.00 89.75 188 GLY A CA 1
ATOM 1446 C C . GLY A 1 188 ? 7.372 -0.634 4.088 1.00 89.75 188 GLY A C 1
ATOM 1447 O O . GLY A 1 188 ? 7.348 -0.920 2.891 1.00 89.75 188 GLY A O 1
ATOM 1448 N N . GLY A 1 189 ? 8.149 0.324 4.607 1.00 84.62 189 GLY A N 1
ATOM 1449 C CA . GLY A 1 189 ? 9.157 1.080 3.854 1.00 84.62 189 GLY A CA 1
ATOM 1450 C C . GLY A 1 189 ? 10.496 0.364 3.818 1.00 84.62 189 GLY A C 1
ATOM 1451 O O . GLY A 1 189 ? 11.055 0.252 2.706 1.00 84.62 189 GLY A O 1
#

pLDDT: mean 88.5, std 7.55, range [57.34, 98.06]

Organism: NCBI:txid433720

InterPro domains:
  IPR000175 Sodium:neurotransmitter symporter [PF00209] (3-189)
  IPR000175 Sodium:neurotransmitter symporter [PR00176] (92-109)
  IPR000175 Sodium:neurotransmitter symporter [PR00176] (175-189)
  IPR000175 Sodium:neurotransmitter symporter [PS50267] (1-189)
  IPR000175 Sodium:neurotransmitter symporter [PTHR11616] (3-189)
  IPR037272 Sodium:neurotransmitter symporter superfamily [SSF161070] (3-189)